Protein AF-A0A660E682-F1 (afdb_monomer)

pLDDT: mean 89.95, std 12.8, range [29.02, 98.06]

Solvent-accessible surface area (backbone atoms only — not comparable to full-atom values): 11195 Å² total; per-residue (Å²): 139,84,77,80,72,58,64,36,77,54,48,76,67,51,49,52,56,49,59,77,35,43,65,39,50,49,53,31,47,50,43,39,61,74,75,36,37,88,37,46,37,34,44,28,26,60,55,96,93,38,83,46,72,48,47,37,39,34,51,72,56,38,53,39,46,37,47,31,44,46,36,56,91,61,32,42,66,41,49,49,51,25,52,75,68,75,54,66,65,68,89,38,35,25,33,35,70,86,51,54,20,57,48,16,54,72,42,39,62,53,55,68,54,75,65,46,62,67,30,29,38,34,58,59,51,65,56,96,91,45,74,32,51,31,30,49,24,41,68,86,44,50,36,30,39,32,19,38,76,54,98,84,32,32,28,64,62,34,48,41,44,32,76,84,45,90,81,76,68,94,49,70,24,56,42,44,34,31,36,40,49,52,101,90,49,74,46,79,67,35,54,82,58,60,73,66,64,56,61,69,58,75,79,112

Foldseek 3Di:
DDDPLPWDFQDPVSLVLVVVLLVLLLLLLVCCVPPPAPWFKWWWWDDPNDIDIFTEHEHQLVSCQLLQKFFPDPTSVVQSVCSVVVRHDSRRIIHGPVNCSSQSSVCSSVNVCVLPQQWKKFAWDDDDPDTAGIWIAGVVQQKIFGWHQDPPGTYTRYIGGRVVDPPDGPGITGTAWMWIDDPPDIDTSDGPDDPVVVVVVVVD

Sequence (204 aa):
MKYPQEYKRATSQDLKRIRLKMNDLKMAFSYVETELCDRERYYFYQKAGKVAAIQLNVKRENFMHLCGLSYKNGGAKRFWHDLKRNHLVLENLLVKADGTTFQKLQVINLLPELSKLDLKITSAGKYLKLQYDHAIRTRRELMAIAFQFDTDGYIPLSLLNLSDTKFRNNELYGVLAIVDCFESSKILVAATKTPDYWLTKVHR

Nearest PDB structures (foldseek):
  2vfy-assembly1_A  TM=1.723E-01  e=6.589E+00  Homo sapiens

Radius of gyration: 17.75 Å; Cα contacts (8 Å, |Δi|>4): 375; chains: 1; bounding box: 42×36×54 Å

Organism: NCBI:txid1296538

Structure (mmCIF, N/CA/C/O backbone):
data_AF-A0A660E682-F1
#
_entry.id   AF-A0A660E682-F1
#
loop_
_atom_site.group_PDB
_atom_site.id
_atom_site.type_symbol
_atom_site.label_atom_id
_atom_site.label_alt_id
_atom_site.label_comp_id
_atom_site.label_asym_id
_atom_site.label_entity_id
_atom_site.label_seq_id
_atom_site.pdbx_PDB_ins_code
_atom_site.Cartn_x
_atom_site.Cartn_y
_atom_site.Cartn_z
_atom_site.occupancy
_atom_site.B_iso_or_equiv
_atom_site.auth_seq_id
_atom_site.auth_comp_id
_atom_site.auth_asym_id
_atom_site.auth_atom_id
_atom_site.pdbx_PDB_model_num
ATOM 1 N N . MET A 1 1 ? -11.925 8.937 -12.415 1.00 29.02 1 MET A N 1
ATOM 2 C CA . MET A 1 1 ? -11.048 9.983 -12.999 1.00 29.02 1 MET A CA 1
ATOM 3 C C . MET A 1 1 ? -9.629 9.439 -13.140 1.00 29.02 1 MET A C 1
ATOM 5 O O . MET A 1 1 ? -8.996 9.170 -12.129 1.00 29.02 1 MET A O 1
ATOM 9 N N . LYS A 1 2 ? -9.132 9.228 -14.368 1.00 32.75 2 LYS A N 1
ATOM 10 C CA . LYS A 1 2 ? -7.733 8.845 -14.635 1.00 32.75 2 LYS A CA 1
ATOM 11 C C . LYS A 1 2 ? -6.946 10.106 -14.982 1.00 32.75 2 LYS A C 1
ATOM 13 O O . LYS A 1 2 ? -7.061 10.597 -16.096 1.00 32.75 2 LYS A O 1
ATOM 18 N N . TYR A 1 3 ? -6.138 10.613 -14.059 1.00 39.53 3 TYR A N 1
ATOM 19 C CA . TYR A 1 3 ? -5.005 11.443 -14.465 1.00 39.53 3 TYR A CA 1
ATOM 20 C C . TYR A 1 3 ? -3.995 10.491 -15.114 1.00 39.53 3 TYR A C 1
ATOM 22 O O . TYR A 1 3 ? -3.549 9.569 -14.419 1.00 39.53 3 TYR A O 1
ATOM 30 N N . PRO A 1 4 ? -3.641 10.625 -16.405 1.00 47.53 4 PRO A N 1
ATOM 31 C CA . PRO A 1 4 ? -2.543 9.851 -16.944 1.00 47.53 4 PRO A CA 1
ATOM 32 C C . PRO A 1 4 ? -1.285 10.395 -16.275 1.00 47.53 4 PRO A C 1
ATOM 34 O O . PRO A 1 4 ? -0.753 11.440 -16.631 1.00 47.53 4 PRO A O 1
ATOM 37 N N . GLN A 1 5 ? -0.841 9.715 -15.225 1.00 60.97 5 GLN A N 1
ATOM 38 C CA . GLN A 1 5 ? 0.531 9.853 -14.788 1.00 60.97 5 GLN A CA 1
ATOM 39 C C . GLN A 1 5 ? 1.377 9.425 -15.980 1.00 60.97 5 GLN A C 1
ATOM 41 O O . GLN A 1 5 ? 1.331 8.258 -16.358 1.00 60.97 5 GLN A O 1
ATOM 46 N N . GLU A 1 6 ? 2.049 10.367 -16.634 1.00 84.69 6 GLU A N 1
ATOM 47 C CA . GLU A 1 6 ? 2.804 10.047 -17.837 1.00 84.69 6 GLU A CA 1
ATOM 48 C C . GLU A 1 6 ? 3.920 9.070 -17.472 1.00 84.69 6 GLU A C 1
ATOM 50 O O . GLU A 1 6 ? 4.817 9.352 -16.673 1.00 84.69 6 GLU A O 1
ATOM 55 N N . TYR A 1 7 ? 3.806 7.866 -18.016 1.00 92.75 7 TYR A N 1
ATOM 56 C CA . TYR A 1 7 ? 4.782 6.808 -17.863 1.00 92.75 7 TYR A CA 1
ATOM 57 C C . TYR A 1 7 ? 5.743 6.872 -19.046 1.00 92.75 7 TYR A C 1
ATOM 59 O O . TYR A 1 7 ? 5.323 6.901 -20.201 1.00 92.75 7 TYR A O 1
ATOM 67 N N . LYS A 1 8 ? 7.042 6.843 -18.760 1.00 94.44 8 LYS A N 1
ATOM 68 C CA . LYS A 1 8 ? 8.108 6.770 -19.759 1.00 94.44 8 LYS A CA 1
ATOM 69 C C . LYS A 1 8 ? 8.795 5.412 -19.706 1.00 94.44 8 LYS A C 1
ATOM 71 O O . LYS A 1 8 ? 8.772 4.722 -18.684 1.00 94.44 8 LYS A O 1
ATOM 76 N N . ARG A 1 9 ? 9.436 5.024 -20.811 1.00 92.94 9 ARG A N 1
ATOM 77 C CA . ARG A 1 9 ? 10.272 3.816 -20.838 1.00 92.94 9 ARG A CA 1
ATOM 78 C C . ARG A 1 9 ? 11.390 3.949 -19.805 1.00 92.94 9 ARG A C 1
ATOM 80 O O . ARG A 1 9 ? 12.035 4.994 -19.743 1.00 92.94 9 ARG A O 1
ATOM 87 N N . ALA A 1 10 ? 11.602 2.901 -19.011 1.00 94.56 10 ALA A N 1
ATOM 88 C CA . ALA A 1 10 ? 12.722 2.860 -18.084 1.00 94.56 10 ALA A CA 1
ATOM 89 C C . ALA A 1 10 ? 14.049 2.943 -18.856 1.00 94.56 10 ALA A C 1
ATOM 91 O O . ALA A 1 10 ? 14.280 2.187 -19.802 1.00 94.56 10 ALA A O 1
ATOM 92 N N . THR A 1 11 ? 14.912 3.873 -18.458 1.00 95.94 11 THR A N 1
ATOM 93 C CA . THR A 1 11 ? 16.291 3.971 -18.954 1.00 95.94 11 THR A CA 1
ATOM 94 C C . THR A 1 11 ? 17.175 2.896 -18.316 1.00 95.94 11 THR A C 1
ATOM 96 O O . THR A 1 11 ? 16.810 2.290 -17.308 1.00 95.94 11 THR A O 1
ATOM 99 N N . SER A 1 12 ? 18.392 2.689 -18.826 1.00 96.25 12 SER A N 1
ATOM 100 C CA . SER A 1 12 ? 19.359 1.765 -18.209 1.00 96.25 12 SER A CA 1
ATOM 101 C C . SER A 1 12 ? 19.651 2.103 -16.739 1.00 96.25 12 SER A C 1
ATOM 103 O O . SER A 1 12 ? 19.811 1.203 -15.911 1.00 96.25 12 SER A O 1
ATOM 105 N N . GLN A 1 13 ? 19.668 3.395 -16.389 1.00 96.56 13 GLN A N 1
ATOM 106 C CA . GLN A 1 13 ? 19.842 3.850 -15.008 1.00 96.56 13 GLN A CA 1
ATOM 107 C C . GLN A 1 13 ? 18.617 3.524 -14.145 1.00 96.56 13 GLN A C 1
ATOM 109 O O . GLN A 1 13 ? 18.773 3.046 -13.019 1.00 96.56 13 GLN A O 1
ATOM 114 N N . ASP A 1 14 ? 17.408 3.719 -14.677 1.00 97.19 14 ASP A N 1
ATOM 115 C CA . ASP A 1 14 ? 16.164 3.348 -13.995 1.00 97.19 14 ASP A CA 1
ATOM 116 C C . ASP A 1 14 ? 16.130 1.845 -13.700 1.00 97.19 14 ASP A C 1
ATOM 118 O O . ASP A 1 14 ? 15.857 1.437 -12.571 1.00 97.19 14 ASP A O 1
ATOM 122 N N . LEU A 1 15 ? 16.493 1.017 -14.684 1.00 96.88 15 LEU A N 1
ATOM 123 C CA . LEU A 1 15 ? 16.559 -0.436 -14.527 1.00 96.88 15 LEU A CA 1
ATOM 124 C C . LEU A 1 15 ? 17.583 -0.857 -13.470 1.00 96.88 15 LEU A C 1
ATOM 126 O O . LEU A 1 15 ? 17.304 -1.752 -12.673 1.00 96.88 15 LEU A O 1
ATOM 130 N N . LYS A 1 16 ? 18.748 -0.197 -13.400 1.00 96.69 16 LYS A N 1
ATOM 131 C CA . LYS A 1 16 ? 19.730 -0.436 -12.329 1.00 96.69 16 LYS A CA 1
ATOM 132 C C . LYS A 1 16 ? 19.130 -0.142 -10.950 1.00 96.69 16 LYS A C 1
ATOM 134 O O . LYS A 1 16 ? 19.272 -0.957 -10.043 1.00 96.69 16 LYS A O 1
ATOM 139 N N . ARG A 1 17 ? 18.416 0.977 -10.797 1.00 96.81 17 ARG A N 1
ATOM 140 C CA . ARG A 1 17 ? 17.741 1.349 -9.538 1.00 96.81 17 ARG A CA 1
ATOM 141 C C . ARG A 1 17 ? 16.632 0.364 -9.161 1.00 96.81 17 ARG A C 1
ATOM 143 O O . ARG A 1 17 ? 16.521 0.007 -7.994 1.00 96.81 17 ARG A O 1
ATOM 150 N N . ILE A 1 18 ? 15.853 -0.108 -10.135 1.00 96.75 18 ILE A N 1
ATOM 151 C CA . ILE A 1 18 ? 14.814 -1.128 -9.920 1.00 96.75 18 ILE A CA 1
ATOM 152 C C . ILE A 1 18 ? 15.439 -2.451 -9.467 1.00 96.75 18 ILE A C 1
ATOM 154 O O . ILE A 1 18 ? 14.951 -3.053 -8.515 1.00 96.75 18 ILE A O 1
ATOM 158 N N . ARG A 1 19 ? 16.546 -2.887 -10.085 1.00 96.06 19 ARG A N 1
ATOM 159 C CA . ARG A 1 19 ? 17.257 -4.114 -9.679 1.00 96.06 19 ARG A CA 1
ATOM 160 C C . ARG A 1 19 ? 17.718 -4.060 -8.222 1.00 96.06 19 ARG A C 1
ATOM 162 O O . ARG A 1 19 ? 17.535 -5.036 -7.505 1.00 96.06 19 ARG A O 1
ATOM 169 N N . LEU A 1 20 ? 18.228 -2.915 -7.763 1.00 97.00 20 LEU A N 1
ATOM 170 C CA . LEU A 1 20 ? 18.605 -2.716 -6.354 1.00 97.00 20 LEU A CA 1
ATOM 171 C C . LEU A 1 20 ? 17.413 -2.829 -5.390 1.00 97.00 20 LEU A C 1
ATOM 173 O O . LEU A 1 20 ? 17.597 -3.148 -4.221 1.00 97.00 20 LEU A O 1
ATOM 177 N N . LYS A 1 21 ? 16.194 -2.586 -5.879 1.00 96.81 21 LYS A N 1
ATOM 178 C CA . LYS A 1 21 ? 14.941 -2.669 -5.120 1.00 96.81 21 LYS A CA 1
ATOM 179 C C . LYS A 1 21 ? 14.171 -3.970 -5.343 1.00 96.81 21 LYS A C 1
ATOM 181 O O . LYS A 1 21 ? 13.050 -4.098 -4.866 1.00 96.81 21 LYS A O 1
ATOM 186 N N . MET A 1 22 ? 14.754 -4.952 -6.031 1.00 95.56 22 MET A N 1
ATOM 187 C CA . MET A 1 22 ? 14.044 -6.181 -6.393 1.00 95.56 22 MET A CA 1
ATOM 188 C C . MET A 1 22 ? 13.653 -7.025 -5.174 1.00 95.56 22 MET A C 1
ATOM 190 O O . MET A 1 22 ? 12.562 -7.586 -5.148 1.00 95.56 22 MET A O 1
ATOM 194 N N . ASN A 1 23 ? 14.508 -7.097 -4.151 1.00 96.62 23 ASN A N 1
ATOM 195 C CA . ASN A 1 23 ? 14.185 -7.825 -2.920 1.00 96.62 23 ASN A CA 1
ATOM 196 C C . ASN A 1 23 ? 13.048 -7.140 -2.150 1.00 96.62 23 ASN A C 1
ATOM 198 O O . ASN A 1 23 ? 12.092 -7.807 -1.765 1.00 96.62 23 ASN A O 1
ATOM 202 N N . ASP A 1 24 ? 13.106 -5.811 -2.019 1.00 97.81 24 ASP A N 1
ATOM 203 C CA . ASP A 1 24 ? 12.036 -5.002 -1.421 1.00 97.81 24 ASP A CA 1
ATOM 204 C C . ASP A 1 24 ? 10.709 -5.201 -2.174 1.00 97.81 24 ASP A C 1
ATOM 206 O O . ASP A 1 24 ? 9.662 -5.404 -1.562 1.00 97.81 24 ASP A O 1
ATOM 210 N N . LEU A 1 25 ? 10.758 -5.204 -3.512 1.00 97.31 25 LEU A N 1
ATOM 211 C CA . LEU A 1 25 ? 9.600 -5.426 -4.377 1.00 97.31 25 LEU A CA 1
ATOM 212 C C . LEU A 1 25 ? 8.995 -6.822 -4.183 1.00 97.31 25 LEU A C 1
ATOM 214 O O . LEU A 1 25 ? 7.777 -6.946 -4.105 1.00 9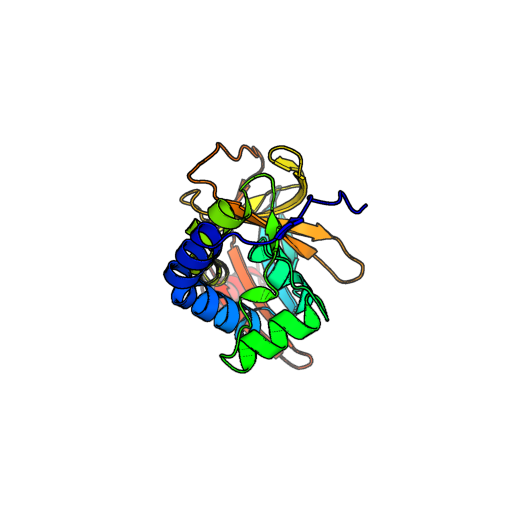7.31 25 LEU A O 1
ATOM 218 N N . LYS A 1 26 ? 9.825 -7.866 -4.088 1.00 96.75 26 LYS A N 1
ATOM 219 C CA . LYS A 1 26 ? 9.376 -9.251 -3.865 1.00 96.75 26 LYS A CA 1
ATOM 220 C C . LYS A 1 26 ? 8.780 -9.455 -2.479 1.00 96.75 26 LYS A C 1
ATOM 222 O O . LYS A 1 26 ? 7.750 -10.107 -2.363 1.00 96.75 26 LYS A O 1
ATOM 227 N N . MET A 1 27 ? 9.394 -8.881 -1.445 1.00 97.56 27 MET A N 1
ATOM 228 C CA . MET A 1 27 ? 8.857 -8.905 -0.081 1.00 97.56 27 MET A CA 1
ATOM 229 C C . MET A 1 27 ? 7.478 -8.242 -0.037 1.00 97.56 27 MET A C 1
ATOM 231 O O . MET A 1 27 ? 6.521 -8.816 0.475 1.00 97.56 27 MET A O 1
ATOM 235 N N . ALA A 1 28 ? 7.369 -7.052 -0.627 1.00 98.06 28 ALA A N 1
ATOM 236 C CA . ALA A 1 28 ? 6.118 -6.319 -0.723 1.00 98.06 28 ALA A CA 1
ATOM 237 C C . ALA A 1 28 ? 5.058 -7.073 -1.537 1.00 98.06 28 ALA A C 1
ATOM 239 O O . ALA A 1 28 ? 3.898 -7.109 -1.135 1.00 98.06 28 ALA A O 1
ATOM 240 N N . PHE A 1 29 ? 5.455 -7.692 -2.654 1.00 98.00 29 PHE A N 1
ATOM 241 C CA . PHE A 1 29 ? 4.578 -8.522 -3.479 1.00 98.00 29 PHE A CA 1
ATOM 242 C C . PHE A 1 29 ? 4.049 -9.716 -2.692 1.00 98.00 29 PHE A C 1
ATOM 244 O O . PHE A 1 29 ? 2.841 -9.908 -2.650 1.00 98.00 29 PHE A O 1
ATOM 251 N N . SER A 1 30 ? 4.933 -10.461 -2.021 1.00 97.81 30 SER A N 1
ATOM 252 C CA . SER A 1 30 ? 4.549 -11.605 -1.193 1.00 97.81 30 SER A CA 1
ATOM 253 C C . SER A 1 30 ? 3.560 -11.186 -0.112 1.00 97.81 30 SER A C 1
ATOM 255 O O . SER A 1 30 ? 2.541 -11.839 0.047 1.00 97.81 30 SER A O 1
ATOM 257 N N . TYR A 1 31 ? 3.819 -10.077 0.584 1.00 97.81 31 TYR A N 1
ATOM 258 C CA . TYR A 1 31 ? 2.904 -9.564 1.600 1.00 97.81 31 TYR A CA 1
ATOM 259 C C . TYR A 1 31 ? 1.539 -9.179 1.015 1.00 97.81 31 TYR A C 1
ATOM 261 O O . TYR A 1 31 ? 0.507 -9.534 1.573 1.00 97.81 31 TYR A O 1
ATOM 269 N N . VAL A 1 32 ? 1.505 -8.465 -0.114 1.00 97.25 32 VAL A N 1
ATOM 270 C CA . VAL A 1 32 ? 0.232 -8.087 -0.743 1.00 97.25 32 VAL A CA 1
ATOM 271 C C . VAL A 1 32 ? -0.517 -9.319 -1.239 1.00 97.25 32 VAL A C 1
ATOM 273 O O . VAL A 1 32 ? -1.718 -9.405 -1.016 1.00 97.25 32 VAL A O 1
ATOM 276 N N . GLU A 1 33 ? 0.167 -10.273 -1.869 1.00 96.88 33 GLU A N 1
ATOM 277 C CA . GLU A 1 33 ? -0.433 -11.516 -2.358 1.00 96.88 33 GLU A CA 1
ATOM 278 C C . GLU A 1 33 ? -1.006 -12.363 -1.222 1.00 96.88 33 GLU A C 1
ATOM 280 O O . GLU A 1 33 ? -2.127 -12.847 -1.356 1.00 96.88 33 GLU A O 1
ATOM 285 N N . THR A 1 34 ? -0.271 -12.547 -0.123 1.00 94.88 34 THR A N 1
ATOM 286 C CA . THR A 1 34 ? -0.707 -13.461 0.937 1.00 94.88 34 THR A CA 1
ATOM 287 C C . THR A 1 34 ? -1.610 -12.795 1.957 1.00 94.88 34 THR A C 1
ATOM 289 O O . THR A 1 34 ? -2.528 -13.459 2.417 1.00 94.88 34 THR A O 1
ATOM 292 N N . GLU A 1 35 ? -1.400 -11.519 2.296 1.00 94.25 35 GLU A N 1
ATOM 293 C CA . GLU A 1 35 ? -2.049 -10.873 3.448 1.00 94.25 35 GLU A CA 1
ATOM 294 C C . GLU A 1 35 ? -3.123 -9.847 3.096 1.00 94.25 35 GLU A C 1
ATOM 296 O O . GLU A 1 35 ? -3.895 -9.477 3.974 1.00 94.25 35 GLU A O 1
ATOM 301 N N . LEU A 1 36 ? -3.180 -9.334 1.866 1.00 93.44 36 LEU A N 1
ATOM 302 C CA . LEU A 1 36 ? -4.104 -8.240 1.528 1.00 93.44 36 LEU A CA 1
ATOM 303 C C . LEU A 1 36 ? -5.012 -8.546 0.345 1.00 93.44 36 LEU A C 1
ATOM 305 O O . LEU A 1 36 ? -6.168 -8.133 0.346 1.00 93.44 36 LEU A O 1
ATOM 309 N N . CYS A 1 37 ? -4.478 -9.196 -0.684 1.00 92.50 37 CYS A N 1
ATOM 310 C CA . CYS A 1 37 ? -5.193 -9.399 -1.928 1.00 92.50 37 CYS A CA 1
ATOM 311 C C . CYS A 1 37 ? -6.332 -10.395 -1.746 1.00 92.50 37 CYS A C 1
ATOM 313 O O . CYS A 1 37 ? -6.145 -11.433 -1.116 1.00 92.50 37 CYS A O 1
ATOM 315 N N . ASP A 1 38 ? -7.482 -10.093 -2.348 1.00 83.62 38 ASP A N 1
ATOM 316 C CA . ASP A 1 38 ? -8.663 -10.964 -2.329 1.00 83.62 38 ASP A CA 1
ATOM 317 C C . ASP A 1 38 ? -9.131 -11.297 -0.883 1.00 83.62 38 ASP A C 1
ATOM 319 O O . ASP A 1 38 ? -9.726 -12.346 -0.640 1.00 83.62 38 ASP A O 1
ATOM 323 N N . ARG A 1 39 ? -8.848 -10.404 0.085 1.00 89.44 39 ARG A N 1
ATOM 324 C CA . ARG A 1 39 ? -9.260 -10.494 1.499 1.00 89.44 39 ARG A CA 1
ATOM 325 C C . ARG A 1 39 ? -10.068 -9.272 1.927 1.00 89.44 39 ARG A C 1
ATOM 327 O O . ARG A 1 39 ? -9.743 -8.144 1.558 1.00 89.44 39 ARG A O 1
ATOM 334 N N . GLU A 1 40 ? -11.049 -9.484 2.800 1.00 92.19 40 GLU A N 1
ATOM 335 C CA . GLU A 1 40 ? -11.780 -8.406 3.466 1.00 92.19 40 GLU A CA 1
ATOM 336 C C . GLU A 1 40 ? -11.082 -8.015 4.773 1.00 92.19 40 GLU A C 1
ATOM 338 O O . GLU A 1 40 ? -11.328 -8.595 5.833 1.00 92.19 40 GLU A O 1
ATOM 343 N N . ARG A 1 41 ? -10.187 -7.023 4.707 1.00 95.38 41 ARG A N 1
ATOM 344 C CA . ARG A 1 41 ? -9.451 -6.541 5.885 1.00 95.38 41 ARG A CA 1
ATOM 345 C C . ARG A 1 41 ? -10.063 -5.269 6.451 1.00 95.38 41 ARG A C 1
ATOM 347 O O . ARG A 1 41 ? -10.125 -4.248 5.771 1.00 95.38 41 ARG A O 1
ATOM 354 N N . TYR A 1 42 ? -10.414 -5.291 7.730 1.00 96.88 42 TYR A N 1
ATOM 355 C CA . TYR A 1 42 ? -10.973 -4.153 8.453 1.00 96.88 42 TYR A CA 1
ATOM 356 C C . TYR A 1 42 ? -9.950 -3.535 9.398 1.00 96.88 42 TYR A C 1
ATOM 358 O O . TYR A 1 42 ? -9.310 -4.238 10.180 1.00 96.88 42 TYR A O 1
ATOM 366 N N . TYR A 1 43 ? -9.857 -2.207 9.385 1.00 97.50 43 TYR A N 1
ATOM 367 C CA . TYR A 1 43 ? -9.111 -1.438 10.378 1.00 97.50 43 TYR A CA 1
ATOM 368 C C . TYR A 1 43 ? -10.078 -0.624 11.224 1.00 97.50 43 TYR A C 1
ATOM 370 O O . TYR A 1 43 ? -10.724 0.300 10.725 1.00 97.50 43 TYR A O 1
ATOM 378 N N . PHE A 1 44 ? -10.146 -0.943 12.512 1.00 96.69 44 PHE A N 1
ATOM 379 C CA . PHE A 1 44 ? -10.996 -0.258 13.477 1.00 96.69 44 PHE A CA 1
ATOM 380 C C . PHE A 1 44 ? -10.251 0.905 14.124 1.00 96.69 44 PHE A C 1
ATOM 382 O O . PHE A 1 44 ? -9.077 0.782 14.474 1.00 96.69 44 PHE A O 1
ATOM 389 N N . TYR A 1 45 ? -10.933 2.027 14.326 1.00 95.19 45 TYR A N 1
ATOM 390 C CA . TYR A 1 45 ? -10.387 3.231 14.955 1.00 95.19 45 TYR A CA 1
ATOM 391 C C . TYR A 1 45 ? -11.479 4.001 15.701 1.00 95.19 45 TYR A C 1
ATOM 393 O O . TYR A 1 45 ? -12.669 3.792 15.470 1.00 95.19 45 TYR A O 1
ATOM 401 N N . GLN A 1 46 ? -11.088 4.904 16.602 1.00 92.38 46 GLN A N 1
ATOM 402 C CA . GLN A 1 46 ? -12.041 5.758 17.315 1.00 92.38 46 GLN A CA 1
ATOM 403 C C . GLN A 1 46 ? -12.145 7.134 16.653 1.00 92.38 46 GLN A C 1
ATOM 405 O O . GLN A 1 46 ? -11.136 7.820 16.489 1.00 92.38 46 GLN A O 1
ATOM 410 N N . LYS A 1 47 ? -13.367 7.565 16.328 1.00 90.94 47 LYS A N 1
ATOM 411 C CA . LYS A 1 47 ? -13.680 8.907 15.817 1.00 90.94 47 LYS A CA 1
ATOM 412 C C . LYS A 1 47 ? -14.889 9.464 16.563 1.00 90.94 47 LYS A C 1
ATOM 414 O O . LYS A 1 47 ? -15.934 8.825 16.612 1.00 90.94 47 LYS A O 1
ATOM 419 N N . ALA A 1 48 ? -14.736 10.652 17.154 1.00 89.44 48 ALA A N 1
ATOM 420 C CA . ALA A 1 48 ? -15.796 11.343 17.901 1.00 89.44 48 ALA A CA 1
ATOM 421 C C . ALA A 1 48 ? -16.507 10.442 18.940 1.00 89.44 48 ALA A C 1
ATOM 423 O O . ALA A 1 48 ? -17.731 10.374 18.999 1.00 89.44 48 ALA A O 1
ATOM 424 N N . GLY A 1 49 ? -15.726 9.687 19.721 1.00 86.50 49 GLY A N 1
ATOM 425 C CA . GLY A 1 49 ? -16.243 8.784 20.755 1.00 86.50 49 GLY A CA 1
ATOM 426 C C . GLY A 1 49 ? -16.825 7.460 20.245 1.00 86.50 49 GLY A C 1
ATOM 427 O O . GLY A 1 49 ? -17.081 6.580 21.061 1.00 86.50 49 GLY A O 1
ATOM 428 N N . LYS A 1 50 ? -16.970 7.266 18.929 1.00 89.06 50 LYS A N 1
ATOM 429 C CA . LYS A 1 50 ? -17.512 6.042 18.322 1.00 89.06 50 LYS A CA 1
ATOM 430 C C . LYS A 1 50 ? -16.416 5.206 17.668 1.00 89.06 50 LYS A C 1
ATOM 432 O O . LYS A 1 50 ? -15.426 5.747 17.173 1.00 89.06 50 LYS A O 1
ATOM 437 N N . VAL A 1 51 ? -16.606 3.889 17.655 1.00 92.00 51 VAL A N 1
ATOM 438 C CA . VAL A 1 51 ? -15.778 2.980 16.856 1.00 92.00 51 VAL A CA 1
ATOM 439 C C . VAL A 1 51 ? -16.250 3.056 15.408 1.00 92.00 51 VAL A C 1
ATOM 441 O O . VAL A 1 51 ? -17.432 2.885 15.123 1.00 92.00 51 VAL A O 1
ATOM 444 N N . ALA A 1 52 ? -15.316 3.331 14.509 1.00 93.12 52 ALA A N 1
ATOM 445 C CA . ALA A 1 52 ? -15.492 3.290 13.068 1.00 93.12 52 ALA A CA 1
ATOM 446 C C . ALA A 1 52 ? -14.536 2.249 12.473 1.00 93.12 52 ALA A C 1
ATOM 448 O O . ALA A 1 52 ? -13.582 1.823 13.130 1.00 93.12 52 ALA A O 1
ATOM 449 N N . ALA A 1 53 ? -14.786 1.851 11.229 1.00 95.19 53 ALA A N 1
ATOM 450 C CA . ALA A 1 53 ? -13.921 0.937 10.501 1.00 95.19 53 ALA A CA 1
ATOM 451 C C . ALA A 1 53 ? -13.779 1.365 9.041 1.00 95.19 53 ALA A C 1
ATOM 453 O O . ALA A 1 53 ? -14.725 1.882 8.451 1.00 95.19 53 ALA A O 1
ATOM 454 N N . ILE A 1 54 ? -12.607 1.108 8.463 1.00 96.12 54 ILE A N 1
ATOM 455 C CA . ILE A 1 54 ? -12.423 1.079 7.009 1.00 96.12 54 ILE A CA 1
ATOM 456 C C . ILE A 1 54 ? -12.211 -0.368 6.570 1.00 96.12 54 ILE A C 1
ATOM 458 O O . ILE A 1 54 ? -11.399 -1.080 7.163 1.00 96.12 54 ILE A O 1
ATOM 462 N N . GLN A 1 55 ? -12.947 -0.790 5.544 1.00 96.25 55 GLN A N 1
ATOM 463 C CA . GLN A 1 55 ? -12.763 -2.070 4.864 1.00 96.25 55 GLN A CA 1
ATOM 464 C C . GLN A 1 55 ? -11.835 -1.866 3.674 1.00 96.25 55 GLN A C 1
ATOM 466 O O . GLN A 1 55 ? -12.137 -1.060 2.795 1.00 96.25 55 GLN A O 1
ATOM 471 N N . LEU A 1 56 ? -10.721 -2.585 3.632 1.00 96.25 56 LEU A N 1
ATOM 472 C CA . LEU A 1 56 ? -9.862 -2.630 2.460 1.00 96.25 56 LEU A CA 1
ATOM 473 C C . LEU A 1 56 ? -10.353 -3.701 1.491 1.00 96.25 56 LEU A C 1
ATOM 475 O O . LEU A 1 56 ? -10.687 -4.808 1.905 1.00 96.25 56 LEU A O 1
ATOM 479 N N . ASN A 1 57 ? -10.313 -3.367 0.206 1.00 93.19 57 ASN A N 1
ATOM 480 C CA . ASN A 1 57 ? -10.545 -4.292 -0.895 1.00 93.19 57 ASN A CA 1
ATOM 481 C C . ASN A 1 57 ? -9.351 -4.206 -1.856 1.00 93.19 57 ASN A C 1
ATOM 483 O O . ASN A 1 57 ? -9.341 -3.425 -2.806 1.00 93.19 57 ASN A O 1
ATOM 487 N N . VAL A 1 58 ? -8.267 -4.921 -1.551 1.00 94.56 58 VAL A N 1
ATOM 488 C CA . VAL A 1 58 ? -7.044 -4.857 -2.362 1.00 94.56 58 VAL A CA 1
ATOM 489 C C . VAL A 1 58 ? -7.143 -5.857 -3.510 1.00 94.56 58 VAL A C 1
ATOM 491 O O . VAL A 1 58 ? -7.187 -7.063 -3.284 1.00 94.56 58 VAL A O 1
ATOM 494 N N . LYS A 1 59 ? -7.120 -5.357 -4.749 1.00 93.00 59 LYS A N 1
ATOM 495 C CA . LYS A 1 59 ? -7.116 -6.170 -5.972 1.00 93.00 59 LYS A CA 1
ATOM 496 C C . LYS A 1 59 ? -5.689 -6.318 -6.501 1.00 93.00 59 LYS A C 1
ATOM 498 O O . LYS A 1 59 ? -4.823 -5.461 -6.284 1.00 93.00 59 LYS A O 1
ATOM 503 N N . ARG A 1 60 ? -5.440 -7.384 -7.265 1.00 94.81 60 ARG A N 1
ATOM 504 C CA . ARG A 1 60 ? -4.115 -7.692 -7.844 1.00 94.81 60 ARG A CA 1
ATOM 505 C C . ARG A 1 60 ? -3.567 -6.530 -8.669 1.00 94.81 60 ARG A C 1
ATOM 507 O O . ARG A 1 60 ? -2.384 -6.193 -8.588 1.00 94.81 60 ARG A O 1
ATOM 514 N N . GLU A 1 61 ? -4.429 -5.862 -9.429 1.00 91.81 61 GLU A N 1
ATOM 515 C CA . GLU A 1 61 ? -4.051 -4.710 -10.243 1.00 91.81 61 GLU A CA 1
ATOM 516 C C . GLU A 1 61 ? -3.558 -3.500 -9.436 1.00 91.81 61 GLU A C 1
ATOM 518 O O . GLU A 1 61 ? -2.746 -2.722 -9.948 1.00 91.81 61 GLU A O 1
ATOM 523 N N . ASN A 1 62 ? -3.965 -3.350 -8.168 1.00 93.62 62 ASN A N 1
ATOM 524 C CA . ASN A 1 62 ? -3.528 -2.231 -7.333 1.00 93.62 62 ASN A CA 1
ATOM 525 C C . ASN A 1 62 ? -2.028 -2.304 -7.019 1.00 93.62 62 ASN A C 1
ATOM 527 O O . ASN A 1 62 ? -1.390 -1.262 -6.840 1.00 93.62 62 ASN A O 1
ATOM 531 N N . PHE A 1 63 ? -1.429 -3.500 -6.990 1.00 96.75 63 PHE A N 1
ATOM 532 C CA . PHE A 1 63 ? -0.023 -3.651 -6.608 1.00 96.75 63 PHE A CA 1
ATOM 533 C C . PHE A 1 63 ? 0.931 -2.912 -7.555 1.00 96.75 63 PHE A C 1
ATOM 535 O O . PHE A 1 63 ? 1.865 -2.243 -7.107 1.00 96.75 63 PHE A O 1
ATOM 542 N N . MET A 1 64 ? 0.659 -2.935 -8.864 1.00 96.19 64 MET A N 1
ATOM 543 C CA . MET A 1 64 ? 1.467 -2.205 -9.849 1.00 96.19 64 MET A CA 1
ATOM 544 C C . MET A 1 64 ? 1.461 -0.686 -9.575 1.00 96.19 64 MET A C 1
ATOM 546 O O . MET A 1 64 ? 2.500 -0.024 -9.671 1.00 96.19 64 MET A O 1
ATOM 550 N N . HIS A 1 65 ? 0.318 -0.143 -9.142 1.00 93.25 65 HIS A N 1
ATOM 551 C CA . HIS A 1 65 ? 0.169 1.266 -8.761 1.00 93.25 65 HIS A CA 1
ATOM 552 C C . HIS A 1 65 ? 0.876 1.615 -7.441 1.00 93.25 65 HIS A C 1
ATOM 554 O O . HIS A 1 65 ? 1.471 2.698 -7.322 1.00 93.25 65 HIS A O 1
ATOM 560 N N . LEU A 1 66 ? 0.880 0.704 -6.462 1.00 96.44 66 LEU A N 1
ATOM 561 C CA . LEU A 1 66 ? 1.666 0.860 -5.230 1.00 96.44 66 LEU A CA 1
ATOM 562 C C . LEU A 1 66 ? 3.164 0.948 -5.533 1.00 96.44 66 LEU A C 1
ATOM 564 O O . LEU A 1 66 ? 3.844 1.810 -4.980 1.00 96.44 66 LEU A O 1
ATOM 568 N N . CYS A 1 67 ? 3.647 0.158 -6.493 1.00 96.69 67 CYS A N 1
ATOM 569 C CA . CYS A 1 67 ? 5.037 0.200 -6.950 1.00 96.69 67 CYS A CA 1
ATOM 570 C C . CYS A 1 67 ? 5.376 1.456 -7.771 1.00 96.69 67 CYS A C 1
ATOM 572 O O . CYS A 1 67 ? 6.548 1.757 -7.989 1.00 96.69 67 CYS A O 1
ATOM 574 N N . GLY A 1 68 ? 4.369 2.189 -8.260 1.00 95.12 68 GLY A N 1
ATOM 575 C CA . GLY A 1 68 ? 4.572 3.323 -9.164 1.00 95.12 68 GLY A CA 1
ATOM 576 C C . GLY A 1 68 ? 5.151 2.908 -10.509 1.00 95.12 68 GLY A C 1
ATOM 577 O O . GLY A 1 68 ? 5.841 3.699 -11.143 1.00 95.12 68 GLY A O 1
ATOM 578 N N . LEU A 1 69 ? 4.909 1.670 -10.926 1.00 96.00 69 LEU A N 1
ATOM 579 C CA . LEU A 1 69 ? 5.372 1.121 -12.191 1.00 96.00 69 LEU A CA 1
ATOM 580 C C . LEU A 1 69 ? 4.187 1.004 -13.148 1.00 96.00 69 LEU A C 1
ATOM 582 O O . LEU A 1 69 ? 3.027 1.107 -12.750 1.00 96.00 69 LEU A O 1
ATOM 586 N N . SER A 1 70 ? 4.487 0.834 -14.424 1.00 95.94 70 SER A N 1
ATOM 587 C CA . SER A 1 70 ? 3.543 0.318 -15.406 1.00 95.94 70 SER A CA 1
ATOM 588 C C . SER A 1 70 ? 4.253 -0.741 -16.242 1.00 95.94 70 SER A C 1
ATOM 590 O O . SER A 1 70 ? 5.485 -0.816 -16.249 1.00 95.94 70 SER A O 1
ATOM 592 N N . TYR A 1 71 ? 3.480 -1.598 -16.896 1.00 95.25 71 TYR A N 1
ATOM 593 C CA . TYR A 1 71 ? 3.992 -2.766 -17.594 1.00 95.25 71 TYR A CA 1
ATOM 594 C C . TYR A 1 71 ? 3.432 -2.823 -19.007 1.00 95.25 71 TYR A C 1
ATOM 596 O O . TYR A 1 71 ? 2.219 -2.923 -19.210 1.00 95.25 71 TYR A O 1
ATOM 604 N N . LYS A 1 72 ? 4.317 -2.730 -19.999 1.00 92.25 72 LYS A N 1
ATOM 605 C CA . LYS A 1 72 ? 3.945 -2.908 -21.404 1.00 92.25 72 LYS A CA 1
ATOM 606 C C . LYS A 1 72 ? 3.430 -4.328 -21.633 1.00 92.25 72 LYS A C 1
ATOM 608 O O . LYS A 1 72 ? 3.815 -5.250 -20.923 1.00 92.25 72 LYS A O 1
ATOM 613 N N . ASN A 1 73 ? 2.597 -4.492 -22.661 1.00 83.00 73 ASN A N 1
ATOM 614 C CA . ASN A 1 73 ? 2.158 -5.797 -23.166 1.00 83.00 73 ASN A CA 1
ATOM 615 C C . ASN A 1 73 ? 1.503 -6.681 -22.084 1.00 83.00 73 ASN A C 1
ATOM 617 O O . ASN A 1 73 ? 2.040 -7.708 -21.678 1.00 83.00 73 ASN A O 1
ATOM 621 N N . GLY A 1 74 ? 0.317 -6.269 -21.618 1.00 87.62 74 GLY A N 1
ATOM 622 C CA . GLY A 1 74 ? -0.504 -7.037 -20.668 1.00 87.62 74 GLY A CA 1
ATOM 623 C C . GLY A 1 74 ? -0.739 -6.365 -19.311 1.00 87.62 74 GLY A C 1
ATOM 624 O O . GLY A 1 74 ? -1.499 -6.895 -18.497 1.00 87.62 74 GLY A O 1
ATOM 625 N N . GLY A 1 75 ? -0.139 -5.193 -19.072 1.00 94.06 75 GLY A N 1
ATOM 626 C CA . GLY A 1 75 ? -0.474 -4.324 -17.943 1.00 94.06 75 GLY A CA 1
ATOM 627 C C . GLY A 1 75 ? -0.298 -4.989 -16.577 1.00 94.06 75 GLY A C 1
ATOM 628 O O . GLY A 1 75 ? 0.564 -5.847 -16.384 1.00 94.06 75 GLY A O 1
ATOM 629 N N . ALA A 1 76 ? -1.151 -4.606 -15.625 1.00 95.00 76 ALA A N 1
ATOM 630 C CA . ALA A 1 76 ? -1.062 -5.063 -14.240 1.00 95.00 76 ALA A CA 1
ATOM 631 C C . ALA A 1 76 ? -1.205 -6.587 -14.091 1.00 95.00 76 ALA A C 1
ATOM 633 O O . ALA A 1 76 ? -0.503 -7.194 -13.286 1.00 95.00 76 ALA A O 1
ATOM 634 N N . LYS A 1 77 ? -2.057 -7.221 -14.910 1.00 95.56 77 LYS A N 1
ATOM 635 C CA . LYS A 1 77 ? -2.251 -8.679 -14.897 1.00 95.56 77 LYS A CA 1
ATOM 636 C C . LYS A 1 77 ? -0.963 -9.415 -15.256 1.00 95.56 77 LYS A C 1
ATOM 638 O O . LYS A 1 77 ? -0.596 -10.376 -14.583 1.00 95.56 77 LYS A O 1
ATOM 643 N N . ARG A 1 78 ? -0.267 -8.960 -16.305 1.00 96.62 78 ARG A N 1
ATOM 644 C CA . ARG A 1 78 ? 1.007 -9.559 -16.714 1.00 96.62 78 ARG A CA 1
ATOM 645 C C . ARG A 1 78 ? 2.116 -9.266 -15.706 1.00 96.62 78 ARG A C 1
ATOM 647 O O . ARG A 1 78 ? 2.837 -10.183 -15.342 1.00 96.62 78 ARG A O 1
ATOM 654 N N . PHE A 1 79 ? 2.185 -8.036 -15.197 1.00 96.88 79 PHE A N 1
ATOM 655 C CA . PHE A 1 79 ? 3.123 -7.651 -14.140 1.00 96.88 79 PHE A CA 1
ATOM 656 C C . PHE A 1 79 ? 3.016 -8.557 -12.905 1.00 96.88 79 PHE A C 1
ATOM 658 O O . PHE A 1 79 ? 4.021 -9.082 -12.435 1.00 96.88 79 PHE A O 1
ATOM 665 N N . TRP A 1 80 ? 1.792 -8.783 -12.416 1.00 97.00 80 TRP A N 1
ATOM 666 C CA . TRP A 1 80 ? 1.523 -9.681 -11.291 1.00 97.00 80 TRP A CA 1
ATOM 667 C C . TRP A 1 80 ? 2.007 -11.107 -11.570 1.00 97.00 80 TRP A C 1
ATOM 669 O O . TRP A 1 80 ? 2.676 -11.728 -10.748 1.00 97.00 80 TRP A O 1
ATOM 679 N N . HIS A 1 81 ? 1.671 -11.632 -12.747 1.00 96.81 81 HIS A N 1
ATOM 680 C CA . HIS A 1 81 ? 2.021 -12.991 -13.151 1.00 96.81 81 HIS A CA 1
ATOM 681 C C . HIS A 1 81 ? 3.534 -13.202 -13.277 1.00 96.81 81 HIS A C 1
ATOM 683 O O . HIS A 1 81 ? 4.055 -14.194 -12.763 1.00 96.81 81 HIS A O 1
ATOM 689 N N . ASP A 1 82 ? 4.239 -12.254 -13.890 1.00 96.44 82 ASP A N 1
ATOM 690 C CA . ASP A 1 82 ? 5.691 -12.313 -14.047 1.00 96.44 82 ASP A CA 1
ATOM 691 C C . ASP A 1 82 ? 6.411 -12.157 -12.691 1.00 96.44 82 ASP A C 1
ATOM 693 O O . ASP A 1 82 ? 7.404 -12.845 -12.447 1.00 96.44 82 ASP A O 1
ATOM 697 N N . LEU A 1 83 ? 5.888 -11.341 -11.762 1.00 95.94 83 LEU A N 1
ATOM 698 C CA . LEU A 1 83 ? 6.386 -11.283 -10.378 1.00 95.94 83 LEU A CA 1
ATOM 699 C C . LEU A 1 83 ? 6.213 -12.613 -9.645 1.00 95.94 83 LEU A C 1
ATOM 701 O O . LEU A 1 83 ? 7.177 -13.116 -9.067 1.00 95.94 83 LEU A O 1
ATOM 705 N N . LYS A 1 84 ? 5.019 -13.212 -9.723 1.00 96.19 84 LYS A N 1
ATOM 706 C CA . LYS A 1 84 ? 4.709 -14.505 -9.095 1.00 96.19 84 LYS A CA 1
ATOM 707 C C . LYS A 1 84 ? 5.633 -15.624 -9.575 1.00 96.19 84 LYS A C 1
ATOM 709 O O . LYS A 1 84 ? 5.997 -16.507 -8.808 1.00 96.19 84 LYS A O 1
ATOM 714 N N . ARG A 1 85 ? 6.036 -15.583 -10.847 1.00 96.19 85 ARG A N 1
ATOM 715 C CA . ARG A 1 85 ? 6.973 -16.543 -11.455 1.00 96.19 85 ARG A CA 1
ATOM 716 C C . ARG A 1 85 ? 8.443 -16.197 -11.239 1.00 96.19 85 ARG A C 1
ATOM 718 O O . ARG A 1 85 ? 9.300 -16.891 -11.777 1.00 96.19 85 ARG A O 1
ATOM 725 N N . ASN A 1 86 ? 8.742 -15.133 -10.493 1.00 92.44 86 ASN A N 1
ATOM 726 C CA . ASN A 1 86 ? 10.097 -14.618 -10.318 1.00 92.44 86 ASN A CA 1
ATOM 727 C C . ASN A 1 86 ? 10.800 -14.322 -11.665 1.00 92.44 86 ASN A C 1
ATOM 729 O O . ASN A 1 86 ? 12.006 -14.508 -11.810 1.00 92.44 86 ASN A O 1
ATOM 733 N N . HIS A 1 87 ? 10.038 -13.864 -12.661 1.00 93.38 87 HIS A N 1
ATOM 734 C CA . HIS A 1 87 ? 10.494 -13.659 -14.036 1.00 93.38 87 HIS A CA 1
ATOM 735 C C . HIS A 1 87 ? 10.012 -12.314 -14.597 1.00 93.38 87 HIS A C 1
ATOM 737 O O . HIS A 1 87 ? 9.452 -12.224 -15.687 1.00 93.38 87 HIS A O 1
ATOM 743 N N . LEU A 1 88 ? 10.220 -11.239 -13.834 1.00 93.25 88 LEU A N 1
ATOM 744 C CA . LEU A 1 88 ? 9.868 -9.893 -14.273 1.00 93.25 88 LEU A CA 1
ATOM 745 C C . LEU A 1 88 ? 10.725 -9.466 -15.478 1.00 93.25 88 LEU A C 1
ATOM 747 O O . LEU A 1 88 ? 11.924 -9.228 -15.335 1.00 93.25 88 LEU A O 1
ATOM 751 N N . VAL A 1 89 ? 10.100 -9.306 -16.647 1.00 94.00 89 VAL A N 1
ATOM 752 C CA . VAL A 1 89 ? 10.750 -8.780 -17.863 1.00 94.00 89 VAL A CA 1
ATOM 753 C C . VAL A 1 89 ? 10.959 -7.274 -17.703 1.00 94.00 89 VAL A C 1
ATOM 755 O O . VAL A 1 89 ? 9.999 -6.499 -17.694 1.00 94.00 89 VAL A O 1
ATOM 758 N N . LEU A 1 90 ? 12.207 -6.850 -17.518 1.00 92.38 90 LEU A N 1
ATOM 759 C CA . LEU A 1 90 ? 12.550 -5.473 -17.152 1.00 92.38 90 LEU A CA 1
ATOM 760 C C . LEU A 1 90 ? 12.312 -4.483 -18.298 1.00 92.38 90 LEU A C 1
ATOM 762 O O . LEU A 1 90 ? 11.977 -3.325 -18.068 1.00 92.38 90 LEU A O 1
ATOM 766 N N . GLU A 1 91 ? 12.425 -4.942 -19.537 1.00 90.50 91 GLU A N 1
ATOM 767 C CA . GLU A 1 91 ? 12.253 -4.160 -20.763 1.00 90.50 91 GLU A CA 1
ATOM 768 C C . GLU A 1 91 ? 10.809 -3.670 -20.940 1.00 90.50 91 GLU A C 1
ATOM 770 O O . GLU A 1 91 ? 10.567 -2.663 -21.615 1.00 90.50 91 GLU A O 1
ATOM 775 N N . ASN A 1 92 ? 9.859 -4.363 -20.303 1.00 94.31 92 ASN A N 1
ATOM 776 C CA . ASN A 1 92 ? 8.448 -3.998 -20.277 1.00 94.31 92 ASN A CA 1
ATOM 777 C C . ASN A 1 92 ? 8.132 -2.942 -19.213 1.00 94.31 92 ASN A C 1
ATOM 779 O O . ASN A 1 92 ? 7.033 -2.385 -19.231 1.00 94.31 92 ASN A O 1
ATOM 783 N N . LEU A 1 93 ? 9.063 -2.638 -18.303 1.00 95.50 93 LEU A N 1
ATOM 784 C CA . LEU A 1 93 ? 8.819 -1.672 -17.241 1.00 95.50 93 LEU A CA 1
ATOM 785 C C . LEU A 1 93 ? 8.801 -0.242 -17.770 1.00 95.50 93 LEU A C 1
ATOM 787 O O . LEU A 1 93 ? 9.677 0.232 -18.501 1.00 95.50 93 LEU A O 1
ATOM 791 N N . LEU A 1 94 ? 7.784 0.470 -17.316 1.00 97.19 94 LEU A N 1
ATOM 792 C CA . LEU A 1 94 ? 7.652 1.901 -17.441 1.00 97.19 94 LEU A CA 1
ATOM 793 C C . LEU A 1 94 ? 7.740 2.524 -16.051 1.00 97.19 94 LEU A C 1
ATOM 795 O O . LEU A 1 94 ? 7.154 2.021 -15.088 1.00 97.19 94 LEU A O 1
ATOM 799 N N . VAL A 1 95 ? 8.438 3.649 -15.967 1.00 97.25 95 VAL A N 1
ATOM 800 C CA . VAL A 1 95 ? 8.540 4.461 -14.753 1.00 97.25 95 VAL A CA 1
ATOM 801 C C . VAL A 1 95 ? 7.788 5.762 -14.958 1.00 97.25 95 VAL A C 1
ATOM 803 O O . VAL A 1 95 ? 7.614 6.229 -16.083 1.00 97.25 95 VAL A O 1
ATOM 806 N N . LYS A 1 96 ? 7.340 6.369 -13.873 1.00 94.25 96 LYS A N 1
ATOM 807 C CA . LYS A 1 96 ? 6.683 7.663 -13.924 1.00 94.25 96 LYS A CA 1
ATOM 808 C C . LYS A 1 96 ? 7.669 8.753 -14.325 1.00 94.25 96 LYS A C 1
ATOM 810 O O . LYS A 1 96 ? 8.775 8.825 -13.784 1.00 94.25 96 LYS A O 1
ATOM 815 N N . ALA A 1 97 ? 7.253 9.619 -15.244 1.00 93.25 97 ALA A N 1
ATOM 816 C CA . ALA A 1 97 ? 8.063 10.732 -15.727 1.00 93.25 97 ALA A CA 1
ATOM 817 C C . ALA A 1 97 ? 8.404 11.736 -14.612 1.00 93.25 97 ALA A C 1
ATOM 819 O O . ALA A 1 97 ? 9.491 12.303 -14.621 1.00 93.25 97 ALA A O 1
ATOM 820 N N . ASP A 1 98 ? 7.523 11.876 -13.616 1.00 90.50 98 ASP A N 1
ATOM 821 C CA . ASP A 1 98 ? 7.692 12.748 -12.443 1.00 90.50 98 ASP A CA 1
ATOM 822 C C . ASP A 1 98 ? 8.680 12.210 -11.382 1.00 90.50 98 ASP A C 1
ATOM 824 O O . ASP A 1 98 ? 8.874 12.838 -10.344 1.00 90.50 98 ASP A O 1
ATOM 828 N N . GLY A 1 99 ? 9.281 11.033 -11.599 1.00 91.19 99 GLY A N 1
ATOM 829 C CA . GLY A 1 99 ? 10.250 10.419 -10.684 1.00 91.19 99 GLY A CA 1
ATOM 830 C C . GLY A 1 99 ? 9.648 9.728 -9.453 1.00 91.19 99 GLY A C 1
ATOM 831 O O . GLY A 1 99 ? 10.362 9.007 -8.747 1.00 91.19 99 GLY A O 1
ATOM 832 N N . THR A 1 100 ? 8.339 9.847 -9.216 1.00 92.06 100 THR A N 1
ATOM 833 C CA . THR A 1 100 ? 7.686 9.323 -8.000 1.00 92.06 100 THR A CA 1
ATOM 834 C C . THR A 1 100 ? 7.675 7.788 -7.923 1.00 92.06 100 THR A C 1
ATOM 836 O O . THR A 1 100 ? 7.464 7.238 -6.842 1.00 92.06 100 THR A O 1
ATOM 839 N N . THR A 1 101 ? 7.973 7.067 -9.016 1.00 96.38 101 THR A N 1
ATOM 840 C CA . THR A 1 101 ? 8.280 5.622 -8.973 1.00 96.38 101 THR A CA 1
ATOM 841 C C . THR A 1 101 ? 9.333 5.321 -7.916 1.00 96.38 101 THR A C 1
ATOM 843 O O . THR A 1 101 ? 9.157 4.434 -7.089 1.00 96.38 101 THR A O 1
ATOM 846 N N . PHE A 1 102 ? 10.430 6.076 -7.900 1.00 96.50 102 PHE A N 1
ATOM 847 C CA . PHE A 1 102 ? 11.537 5.767 -7.003 1.00 96.50 102 PHE A CA 1
ATOM 848 C C . PHE A 1 102 ? 11.287 6.226 -5.573 1.00 96.50 102 PHE A C 1
ATOM 850 O O . PHE A 1 102 ? 11.786 5.582 -4.658 1.00 96.50 102 PHE A O 1
ATOM 857 N N . GLN A 1 103 ? 10.462 7.255 -5.373 1.00 94.56 103 GLN A N 1
ATOM 858 C CA . GLN A 1 103 ? 9.957 7.598 -4.042 1.00 94.56 103 GLN A CA 1
ATOM 859 C C . GLN A 1 103 ? 9.113 6.455 -3.469 1.00 94.56 103 GLN A C 1
ATOM 861 O O . GLN A 1 103 ? 9.290 6.075 -2.317 1.00 94.56 103 GLN A O 1
ATOM 866 N N . LYS A 1 104 ? 8.246 5.836 -4.280 1.00 95.94 104 LYS A N 1
ATOM 867 C CA . LYS A 1 104 ? 7.462 4.662 -3.864 1.00 95.94 104 LYS A CA 1
ATOM 868 C C . LYS A 1 104 ? 8.353 3.465 -3.540 1.00 95.94 104 LYS A C 1
ATOM 870 O O . LYS A 1 104 ? 8.215 2.871 -2.476 1.00 95.94 104 LYS A O 1
ATOM 875 N N . LEU A 1 105 ? 9.310 3.146 -4.413 1.00 97.44 105 LEU A N 1
ATOM 876 C CA . LEU A 1 105 ? 10.236 2.024 -4.208 1.00 97.44 105 LEU A CA 1
ATOM 877 C C . LEU A 1 105 ? 11.190 2.214 -3.014 1.00 97.44 105 LEU A C 1
ATOM 879 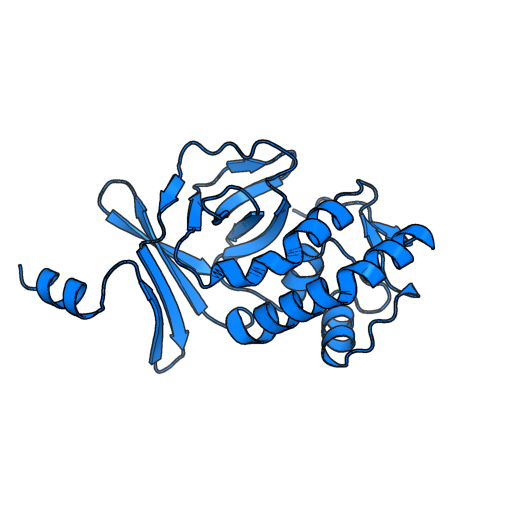O O . LEU A 1 105 ? 11.758 1.235 -2.538 1.00 97.44 105 LEU A O 1
ATOM 883 N N . GLN A 1 106 ? 11.385 3.437 -2.509 1.00 96.75 106 GLN A N 1
ATOM 884 C CA . GLN A 1 106 ? 12.152 3.666 -1.277 1.00 96.75 106 GLN A CA 1
ATOM 885 C C . GLN A 1 106 ? 11.459 3.112 -0.030 1.00 96.75 106 GLN A C 1
ATOM 887 O O . GLN A 1 106 ? 12.159 2.746 0.908 1.00 96.75 106 GLN A O 1
ATOM 892 N N . VAL A 1 107 ? 10.124 3.043 -0.031 1.00 97.06 107 VAL A N 1
ATOM 893 C CA . VAL A 1 107 ? 9.312 2.656 1.136 1.00 97.06 107 VAL A CA 1
ATOM 894 C C . VAL A 1 107 ? 8.429 1.430 0.887 1.00 97.06 107 VAL A C 1
ATOM 896 O O . VAL A 1 107 ? 7.641 1.053 1.748 1.00 97.06 107 VAL A O 1
ATOM 899 N N . ILE A 1 108 ? 8.535 0.790 -0.282 1.00 98.00 108 ILE A N 1
ATOM 900 C CA . ILE A 1 108 ? 7.706 -0.369 -0.661 1.00 98.00 108 ILE A CA 1
ATOM 901 C C . ILE A 1 108 ? 7.896 -1.563 0.288 1.00 98.00 108 ILE A C 1
ATOM 903 O O . ILE A 1 108 ? 6.948 -2.288 0.570 1.00 98.00 108 ILE A O 1
ATOM 907 N N . ASN A 1 109 ? 9.091 -1.714 0.861 1.00 97.19 109 ASN A N 1
ATOM 908 C CA . ASN A 1 109 ? 9.402 -2.723 1.873 1.00 97.19 109 ASN A CA 1
ATOM 909 C C . ASN A 1 109 ? 8.669 -2.509 3.209 1.00 97.19 109 ASN A C 1
ATOM 911 O O . ASN A 1 109 ? 8.694 -3.398 4.051 1.00 97.19 109 ASN A O 1
ATOM 915 N N . LEU A 1 110 ? 8.030 -1.353 3.421 1.00 97.38 110 LEU A N 1
ATOM 916 C CA . LEU A 1 110 ? 7.257 -1.060 4.629 1.00 97.38 110 LEU A CA 1
ATOM 917 C C . LEU A 1 110 ? 5.789 -1.489 4.524 1.00 97.38 110 LEU A C 1
ATOM 919 O O . LEU A 1 110 ? 5.067 -1.359 5.507 1.00 97.38 110 LEU A O 1
ATOM 923 N N . LEU A 1 111 ? 5.325 -2.028 3.386 1.00 97.75 111 LEU A N 1
ATOM 924 C CA . LEU A 1 111 ? 3.952 -2.542 3.277 1.00 97.75 111 LEU A CA 1
ATOM 925 C C . LEU A 1 111 ? 3.563 -3.532 4.397 1.00 97.75 111 LEU A C 1
ATOM 927 O O . LEU A 1 111 ? 2.440 -3.404 4.888 1.00 97.75 111 LEU A O 1
ATOM 931 N N . PRO A 1 112 ? 4.441 -4.442 4.876 1.00 97.19 112 PRO A N 1
ATOM 932 C CA . PRO A 1 112 ? 4.125 -5.328 6.000 1.00 97.19 112 PRO A CA 1
ATOM 933 C C . PRO A 1 112 ? 3.765 -4.617 7.314 1.00 97.19 112 PRO A C 1
ATOM 935 O O . PRO A 1 112 ? 3.108 -5.208 8.171 1.00 97.19 112 PRO A O 1
ATOM 938 N N . GLU A 1 113 ? 4.126 -3.339 7.487 1.00 96.69 113 GLU A N 1
ATOM 939 C CA . GLU A 1 113 ? 3.699 -2.539 8.645 1.00 96.69 113 GLU A CA 1
ATOM 940 C C . GLU A 1 113 ? 2.173 -2.404 8.728 1.00 96.69 113 GLU A C 1
ATOM 942 O O . GLU A 1 113 ? 1.638 -2.182 9.810 1.00 96.69 113 GLU A O 1
ATOM 947 N N . LEU A 1 114 ? 1.453 -2.595 7.618 1.00 96.31 114 LEU A N 1
ATOM 948 C CA . LEU A 1 114 ? -0.007 -2.584 7.597 1.00 96.31 114 LEU A CA 1
ATOM 949 C C . LEU A 1 114 ? -0.653 -3.678 8.456 1.00 96.31 114 LEU A C 1
ATOM 951 O O . LEU A 1 114 ? -1.832 -3.553 8.765 1.00 96.31 114 LEU A O 1
ATOM 955 N N . SER A 1 115 ? 0.067 -4.730 8.844 1.00 95.50 115 SER A N 1
ATOM 956 C CA . SER A 1 115 ? -0.450 -5.748 9.775 1.00 95.50 115 SER A CA 1
ATOM 957 C C . SER A 1 115 ? -0.145 -5.428 11.243 1.00 95.50 115 SER A C 1
ATOM 959 O O . SER A 1 115 ? -0.485 -6.203 12.132 1.00 95.50 115 SER A O 1
ATOM 961 N N . LYS A 1 116 ? 0.498 -4.289 11.523 1.00 94.81 116 LYS A N 1
ATOM 962 C CA . LYS A 1 116 ? 0.866 -3.852 12.874 1.00 94.81 116 LYS A CA 1
ATOM 963 C C . LYS A 1 116 ? -0.057 -2.731 13.343 1.00 94.81 116 LYS A C 1
ATOM 965 O O . LYS A 1 116 ? -0.630 -2.003 12.547 1.00 94.81 116 LYS A O 1
ATOM 970 N N . LEU A 1 117 ? -0.177 -2.552 14.657 1.00 92.38 117 LEU A N 1
ATOM 971 C CA . LEU A 1 117 ? -1.061 -1.531 15.243 1.00 92.38 117 LEU A CA 1
ATOM 972 C C . LEU A 1 117 ? -0.475 -0.125 15.262 1.00 92.38 117 LEU A C 1
ATOM 974 O O . LEU A 1 117 ? -1.197 0.818 15.581 1.00 92.38 117 LEU A O 1
ATOM 978 N N . ASP A 1 118 ? 0.815 0.036 14.955 1.00 94.50 118 ASP A N 1
ATOM 979 C CA . ASP A 1 118 ? 1.487 1.338 15.000 1.00 94.50 118 ASP A CA 1
ATOM 980 C C . ASP A 1 118 ? 1.156 2.201 13.768 1.00 94.50 118 ASP A C 1
ATOM 982 O O . ASP A 1 118 ? 2.018 2.682 13.024 1.00 94.50 118 ASP A O 1
ATOM 986 N N . LEU A 1 119 ? -0.145 2.369 13.545 1.00 96.81 119 LEU A N 1
ATOM 987 C CA . LEU A 1 119 ? -0.763 2.982 12.386 1.00 96.81 119 LEU A CA 1
ATOM 988 C C . LEU A 1 119 ? -1.748 4.065 12.821 1.00 96.81 119 LEU A C 1
ATOM 990 O O . LEU A 1 119 ? -2.354 4.024 13.897 1.00 96.81 119 LEU A O 1
ATOM 994 N N . LYS A 1 120 ? -1.934 5.037 11.934 1.00 95.88 120 LYS A N 1
ATOM 995 C CA . LYS A 1 120 ? -2.979 6.049 12.034 1.00 95.88 120 LYS A CA 1
ATOM 996 C C . LYS A 1 120 ? -3.797 6.066 10.751 1.00 95.88 120 LYS A C 1
ATOM 998 O O . LYS A 1 120 ? -3.230 5.993 9.660 1.00 95.88 120 LYS A O 1
ATOM 1003 N N . ILE A 1 121 ? -5.106 6.200 10.903 1.00 96.75 121 ILE A N 1
ATOM 1004 C CA . ILE A 1 121 ? -6.059 6.425 9.820 1.00 96.75 121 ILE A CA 1
ATOM 1005 C C . ILE A 1 121 ? -6.344 7.911 9.738 1.00 96.75 121 ILE A C 1
ATOM 1007 O O . ILE A 1 121 ? -6.537 8.569 10.761 1.00 96.75 121 ILE A O 1
ATOM 1011 N N . THR A 1 122 ? -6.382 8.435 8.522 1.00 95.38 122 THR A N 1
ATOM 1012 C CA . THR A 1 122 ? -6.788 9.814 8.271 1.00 95.38 122 THR A CA 1
ATOM 1013 C C . THR A 1 122 ? -8.209 9.870 7.739 1.00 95.38 122 THR A C 1
ATOM 1015 O O . THR A 1 122 ? -8.654 8.913 7.109 1.00 95.38 122 THR A O 1
ATOM 1018 N N . SER A 1 123 ? -8.901 10.994 7.914 1.00 93.25 123 SER A N 1
ATOM 1019 C CA . SER A 1 123 ? -10.056 11.323 7.062 1.00 93.25 123 SER A CA 1
ATOM 1020 C C . SER A 1 123 ? -9.610 11.647 5.627 1.00 93.25 123 SER A C 1
ATOM 1022 O O . SER A 1 123 ? -8.408 11.647 5.325 1.00 93.25 123 SER A O 1
ATOM 1024 N N . ALA A 1 124 ? -10.578 11.970 4.767 1.00 93.88 124 ALA A N 1
ATOM 1025 C CA . ALA A 1 124 ? -10.341 12.436 3.409 1.00 93.88 124 ALA A CA 1
ATOM 1026 C C . ALA A 1 124 ? -9.414 13.650 3.382 1.00 93.88 124 ALA A C 1
ATOM 1028 O O . ALA A 1 124 ? -9.365 14.462 4.312 1.00 93.88 124 ALA A O 1
ATOM 1029 N N . GLY A 1 125 ? -8.646 13.770 2.309 1.00 91.62 125 GLY A N 1
ATOM 1030 C CA . GLY A 1 125 ? -7.666 14.830 2.205 1.00 91.62 125 GLY A CA 1
ATOM 1031 C C . GLY A 1 125 ? -6.972 14.886 0.862 1.00 91.62 125 GLY A C 1
ATOM 1032 O O . GLY A 1 125 ? -7.338 14.229 -0.114 1.00 91.62 125 GLY A O 1
ATOM 1033 N N . LYS A 1 126 ? -5.937 15.722 0.826 1.00 89.06 126 LYS A N 1
ATOM 1034 C CA . LYS A 1 126 ? -5.110 15.934 -0.353 1.00 89.06 126 LYS A CA 1
ATOM 1035 C C . LYS A 1 126 ? -3.640 15.825 0.017 1.00 89.06 126 LYS A C 1
ATOM 1037 O O . LYS A 1 126 ? -3.199 16.394 1.012 1.00 89.06 126 LYS A O 1
ATOM 1042 N N . TYR A 1 127 ? -2.878 15.119 -0.806 1.00 84.88 127 TYR A N 1
ATOM 1043 C CA . TYR A 1 127 ? -1.427 15.059 -0.725 1.00 84.88 127 TYR A CA 1
ATOM 1044 C C . TYR A 1 127 ? -0.823 15.382 -2.085 1.00 84.88 127 TYR A C 1
ATOM 1046 O O . TYR A 1 127 ? -1.040 14.658 -3.056 1.00 84.88 127 TYR A O 1
ATOM 1054 N N . LEU A 1 128 ? -0.074 16.483 -2.172 1.00 83.12 128 LEU A N 1
ATOM 1055 C CA . LEU A 1 128 ? 0.377 17.043 -3.449 1.00 83.12 128 LEU A CA 1
ATOM 1056 C C . LEU A 1 128 ? -0.820 17.240 -4.402 1.00 83.12 128 LEU A C 1
ATOM 1058 O O . LEU A 1 128 ? -1.704 18.048 -4.126 1.00 83.12 128 LEU A O 1
ATOM 1062 N N . LYS A 1 129 ? -0.877 16.494 -5.511 1.00 83.19 129 LYS A N 1
ATOM 1063 C CA . LYS A 1 129 ? -1.983 16.513 -6.485 1.00 83.19 129 LYS A CA 1
ATOM 1064 C C . LYS A 1 129 ? -2.995 15.372 -6.283 1.00 83.19 129 LYS A C 1
ATOM 1066 O O . LYS A 1 129 ? -3.972 15.305 -7.019 1.00 83.19 129 LYS A O 1
ATOM 1071 N N . LEU A 1 130 ? -2.775 14.489 -5.309 1.00 87.81 130 LEU A N 1
ATOM 1072 C CA . LEU A 1 130 ? -3.609 13.319 -5.040 1.00 87.81 130 LEU A CA 1
ATOM 1073 C C . LEU A 1 130 ? -4.722 13.661 -4.048 1.00 87.81 130 LEU A C 1
ATOM 1075 O O . LEU A 1 130 ? -4.425 14.048 -2.921 1.00 87.81 130 LEU A O 1
ATOM 1079 N N . GLN A 1 131 ? -5.979 13.486 -4.445 1.00 92.69 131 GLN A N 1
ATOM 1080 C CA . GLN A 1 131 ? -7.119 13.446 -3.523 1.00 92.69 131 GLN A CA 1
ATOM 1081 C C . GLN A 1 131 ? -7.371 11.998 -3.101 1.00 92.69 131 GLN A C 1
ATOM 1083 O O . GLN A 1 131 ? -7.199 11.089 -3.914 1.00 92.69 131 GLN A O 1
ATOM 1088 N N . TYR A 1 132 ? -7.730 11.789 -1.839 1.00 94.69 132 TYR A N 1
ATOM 1089 C CA . TYR A 1 132 ? -7.988 10.470 -1.268 1.00 94.69 132 TYR A CA 1
ATOM 1090 C C . TYR A 1 132 ? -9.099 10.550 -0.219 1.00 94.69 132 TYR A C 1
ATOM 1092 O O . TYR A 1 132 ? -9.263 11.587 0.428 1.00 94.69 132 TYR A O 1
ATOM 1100 N N . ASP A 1 133 ? -9.811 9.444 -0.015 1.00 96.31 133 ASP A N 1
ATOM 1101 C CA . ASP A 1 133 ? -10.914 9.360 0.951 1.00 96.31 133 ASP A CA 1
ATOM 1102 C C . ASP A 1 133 ? -10.414 8.977 2.342 1.00 96.31 133 ASP A C 1
ATOM 1104 O O . ASP A 1 133 ? -10.900 9.481 3.346 1.00 96.31 133 ASP A O 1
ATOM 1108 N N . HIS A 1 134 ? -9.395 8.123 2.402 1.00 96.44 134 HIS A N 1
ATOM 1109 C CA . HIS A 1 134 ? -8.689 7.771 3.628 1.00 96.44 134 HIS A CA 1
ATOM 1110 C C . HIS A 1 134 ? -7.222 7.492 3.322 1.00 96.44 134 HIS A C 1
ATOM 1112 O O . HIS A 1 134 ? -6.859 7.142 2.198 1.00 96.44 134 HIS A O 1
ATOM 1118 N N . ALA A 1 135 ? -6.364 7.610 4.329 1.00 96.94 135 ALA A N 1
ATOM 1119 C CA . ALA A 1 135 ? -5.021 7.061 4.267 1.00 96.94 135 ALA A CA 1
ATOM 1120 C C . ALA A 1 135 ? -4.699 6.285 5.542 1.00 96.94 135 ALA A C 1
ATOM 1122 O O . ALA A 1 135 ? -5.033 6.724 6.642 1.00 96.94 135 ALA A O 1
ATOM 1123 N N . ILE A 1 136 ? -4.014 5.153 5.390 1.00 97.19 136 ILE A N 1
ATOM 1124 C CA . ILE A 1 136 ? -3.384 4.434 6.500 1.00 97.19 136 ILE A CA 1
ATOM 1125 C C . ILE A 1 136 ? -1.902 4.759 6.454 1.00 97.19 136 ILE A C 1
ATOM 1127 O O . ILE A 1 136 ? -1.247 4.557 5.430 1.00 97.19 136 ILE A O 1
ATOM 1131 N N . ARG A 1 137 ? -1.359 5.260 7.558 1.00 95.25 137 ARG A N 1
ATOM 1132 C CA . ARG A 1 137 ? 0.043 5.667 7.644 1.00 95.25 137 ARG A CA 1
ATOM 1133 C C . ARG A 1 137 ? 0.719 5.142 8.888 1.00 95.25 137 ARG A C 1
ATOM 1135 O O . ARG A 1 137 ? 0.091 5.030 9.939 1.00 95.25 137 ARG A O 1
ATOM 1142 N N . THR A 1 138 ? 2.018 4.890 8.787 1.00 95.25 138 THR A N 1
ATOM 1143 C CA . THR A 1 138 ? 2.819 4.516 9.953 1.00 95.25 138 THR A CA 1
ATOM 1144 C C . THR A 1 138 ? 2.876 5.671 10.949 1.00 95.25 138 THR A C 1
ATOM 1146 O O . THR A 1 138 ? 2.896 6.855 10.573 1.00 95.25 138 THR A O 1
ATOM 1149 N N . ARG A 1 139 ? 2.894 5.354 12.249 1.00 91.44 139 ARG A N 1
ATOM 1150 C CA . ARG A 1 139 ? 2.966 6.375 13.307 1.00 91.44 139 ARG A CA 1
ATOM 1151 C C . ARG A 1 139 ? 4.203 7.252 13.164 1.00 91.44 139 ARG A C 1
ATOM 1153 O O . ARG A 1 139 ? 4.090 8.460 13.346 1.00 91.44 139 ARG A O 1
ATOM 1160 N N . ARG A 1 140 ? 5.335 6.650 12.782 1.00 91.06 140 ARG A N 1
ATOM 1161 C CA . ARG A 1 140 ? 6.629 7.316 12.542 1.00 91.06 140 ARG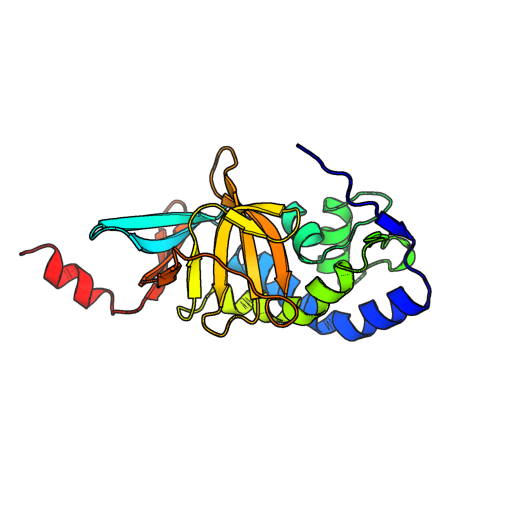 A CA 1
ATOM 1162 C C . ARG A 1 140 ? 6.677 8.188 11.280 1.00 91.06 140 ARG A C 1
ATOM 1164 O O . ARG A 1 140 ? 7.734 8.711 10.966 1.00 91.06 140 ARG A O 1
ATOM 1171 N N . GLU A 1 141 ? 5.568 8.321 10.554 1.00 91.31 141 GLU A N 1
ATOM 1172 C CA . GLU A 1 141 ? 5.489 9.086 9.304 1.00 91.31 141 GLU A CA 1
ATOM 1173 C C . GLU A 1 141 ? 6.534 8.644 8.259 1.00 91.31 141 GLU A C 1
ATOM 1175 O O . GLU A 1 141 ? 7.152 9.465 7.593 1.00 91.31 141 GLU A O 1
ATOM 1180 N N . LEU A 1 142 ? 6.751 7.334 8.102 1.00 93.44 142 LEU A N 1
ATOM 1181 C CA . LEU A 1 142 ? 7.663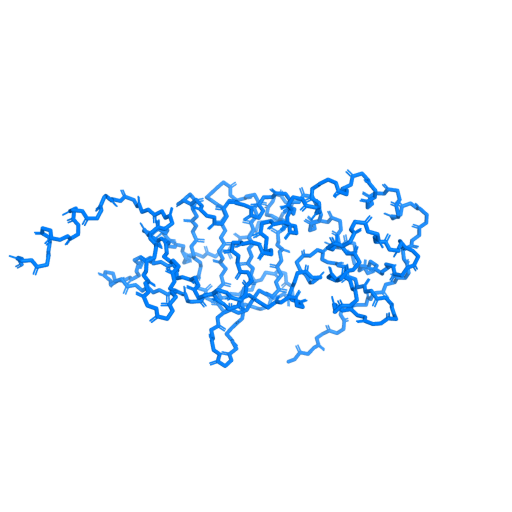 6.816 7.069 1.00 93.44 142 LEU A CA 1
ATOM 1182 C C . LEU A 1 142 ? 6.929 6.569 5.746 1.00 93.44 142 LEU A C 1
ATOM 1184 O O . LEU A 1 142 ? 7.430 6.892 4.673 1.00 93.44 142 LEU A O 1
ATOM 1188 N N . MET A 1 143 ? 5.712 6.029 5.820 1.00 95.12 143 MET A N 1
ATOM 1189 C CA . MET A 1 143 ? 4.892 5.728 4.648 1.00 95.12 143 MET A CA 1
ATOM 1190 C C . MET A 1 143 ? 3.401 5.922 4.929 1.00 95.12 143 MET A C 1
ATOM 1192 O O . MET A 1 143 ? 2.949 5.803 6.072 1.00 95.12 143 MET A O 1
ATOM 1196 N N . ALA A 1 144 ? 2.640 6.178 3.867 1.00 95.75 144 ALA A N 1
ATOM 1197 C CA . ALA A 1 144 ? 1.183 6.113 3.856 1.00 95.75 144 ALA A CA 1
ATOM 1198 C C . ALA A 1 144 ? 0.691 5.370 2.619 1.00 95.75 144 ALA A C 1
ATOM 1200 O O . ALA A 1 144 ? 1.289 5.485 1.551 1.00 95.75 144 ALA A O 1
ATOM 1201 N N . ILE A 1 145 ? -0.423 4.660 2.735 1.00 97.12 145 ILE A N 1
ATOM 1202 C CA . ILE A 1 145 ? -1.222 4.270 1.578 1.00 97.12 145 ILE A CA 1
ATOM 1203 C C . ILE A 1 145 ? -2.460 5.142 1.582 1.00 97.12 145 ILE A C 1
ATOM 1205 O O . ILE A 1 145 ? -3.209 5.155 2.554 1.00 97.12 145 ILE A O 1
ATOM 1209 N N . ALA A 1 146 ? -2.636 5.888 0.500 1.00 96.31 146 ALA A N 1
ATOM 1210 C CA . ALA A 1 146 ? -3.867 6.593 0.203 1.00 96.31 146 ALA A CA 1
ATOM 1211 C C . ALA A 1 146 ? -4.854 5.628 -0.454 1.00 96.31 146 ALA A C 1
ATOM 1213 O O . ALA A 1 146 ? -4.463 4.829 -1.311 1.00 96.31 146 ALA A O 1
ATOM 1214 N N . PHE A 1 147 ? -6.120 5.748 -0.082 1.00 97.06 147 PHE A N 1
ATOM 1215 C CA . PHE A 1 147 ? -7.215 4.913 -0.540 1.00 97.06 147 PHE A CA 1
ATOM 1216 C C . PHE A 1 147 ? -8.345 5.760 -1.113 1.00 97.06 147 PHE A C 1
ATOM 1218 O O . PHE A 1 147 ? -8.548 6.913 -0.720 1.00 97.06 147 PHE A O 1
ATOM 1225 N N . GLN A 1 148 ? -9.090 5.153 -2.025 1.00 96.00 148 GLN A N 1
ATOM 1226 C CA . GLN A 1 148 ? -10.341 5.676 -2.551 1.00 96.00 148 GLN A CA 1
ATOM 1227 C C . GLN A 1 148 ? -11.429 4.627 -2.341 1.00 96.00 148 GLN A C 1
ATOM 1229 O O . GLN A 1 148 ? -11.151 3.431 -2.440 1.00 96.00 148 GLN A O 1
ATOM 1234 N N . PHE A 1 149 ? -12.640 5.064 -2.022 1.00 94.94 149 PHE A N 1
ATOM 1235 C CA . PHE A 1 149 ? -13.798 4.189 -1.958 1.00 94.94 149 PHE A CA 1
ATOM 1236 C C . PHE A 1 149 ? -14.201 3.765 -3.376 1.00 94.94 149 PHE A C 1
ATOM 1238 O O . PHE A 1 149 ? -14.364 4.601 -4.267 1.00 94.94 149 PHE A O 1
ATOM 1245 N N . ASP A 1 150 ? -14.323 2.460 -3.576 1.00 90.62 150 ASP A N 1
ATOM 1246 C CA . ASP A 1 150 ? -14.907 1.822 -4.757 1.00 90.62 150 ASP A CA 1
ATOM 1247 C C . ASP A 1 150 ? -16.248 1.177 -4.358 1.00 90.62 150 ASP A C 1
ATOM 1249 O O . ASP A 1 150 ? -16.718 1.374 -3.240 1.00 90.62 150 ASP A O 1
ATOM 1253 N N . THR A 1 151 ? -16.873 0.395 -5.236 1.00 87.12 151 THR A N 1
ATOM 1254 C CA . THR A 1 151 ? -18.158 -0.280 -4.961 1.00 87.12 151 THR A CA 1
ATOM 1255 C C . THR A 1 151 ? -18.182 -1.072 -3.652 1.00 87.12 151 THR A C 1
ATOM 1257 O O . THR A 1 151 ? -19.148 -0.975 -2.900 1.00 87.12 151 THR A O 1
ATOM 1260 N N . ASP A 1 152 ? -17.102 -1.801 -3.360 1.00 86.19 152 ASP A N 1
ATOM 1261 C CA . ASP A 1 152 ? -17.071 -2.823 -2.303 1.00 86.19 152 ASP A CA 1
ATOM 1262 C C . ASP A 1 152 ? -16.019 -2.526 -1.218 1.00 86.19 152 ASP A C 1
ATOM 1264 O O . ASP A 1 152 ? -15.521 -3.429 -0.548 1.00 86.19 152 ASP A O 1
ATOM 1268 N N . GLY A 1 153 ? -15.611 -1.261 -1.076 1.00 93.12 153 GLY A N 1
ATOM 1269 C CA . GLY A 1 153 ? -14.665 -0.825 -0.045 1.00 93.12 153 GLY A CA 1
ATOM 1270 C C . GLY A 1 153 ? -13.496 0.003 -0.568 1.00 93.12 153 GLY A C 1
ATOM 1271 O O . GLY A 1 153 ? -13.472 0.470 -1.705 1.00 93.12 153 GLY A O 1
ATOM 1272 N N . TYR A 1 154 ? -12.506 0.218 0.295 1.00 96.88 154 TYR A N 1
ATOM 1273 C CA . TYR A 1 154 ? -11.374 1.096 0.020 1.00 96.88 154 TYR A CA 1
ATOM 1274 C C . TYR A 1 154 ? -10.275 0.375 -0.762 1.00 96.88 154 TYR A C 1
ATOM 1276 O O . TYR A 1 154 ? -9.591 -0.510 -0.241 1.00 96.88 154 TYR A O 1
ATOM 1284 N N . ILE A 1 155 ? -10.058 0.804 -2.005 1.00 95.69 155 ILE A N 1
ATOM 1285 C CA . ILE A 1 155 ? -8.990 0.294 -2.868 1.00 95.69 155 ILE A CA 1
ATOM 1286 C C . ILE A 1 155 ? -7.719 1.144 -2.708 1.00 95.69 155 ILE A C 1
ATOM 1288 O O . ILE A 1 155 ? -7.803 2.372 -2.559 1.00 95.69 155 ILE A O 1
ATOM 1292 N N . PRO A 1 156 ? -6.513 0.548 -2.752 1.00 95.56 156 PRO A N 1
ATOM 1293 C CA . PRO A 1 156 ? -5.281 1.322 -2.715 1.00 95.56 156 PRO A CA 1
ATOM 1294 C C . PRO A 1 156 ? -5.135 2.196 -3.960 1.00 95.56 156 PRO A C 1
ATOM 1296 O O . PRO A 1 156 ? -5.121 1.707 -5.093 1.00 95.56 156 PRO A O 1
ATOM 1299 N N . LEU A 1 157 ? -4.950 3.493 -3.731 1.00 94.06 157 LEU A N 1
ATOM 1300 C CA . LEU A 1 157 ? -4.743 4.492 -4.771 1.00 94.06 157 LEU A CA 1
ATOM 1301 C C . LEU A 1 157 ? -3.252 4.783 -4.975 1.00 94.06 157 LEU A C 1
ATOM 1303 O O . LEU A 1 157 ? -2.772 4.886 -6.104 1.00 94.06 157 LEU A O 1
ATOM 1307 N N . SER A 1 158 ? -2.491 4.935 -3.886 1.00 93.94 158 SER A N 1
ATOM 1308 C CA . SER A 1 158 ? -1.067 5.262 -3.971 1.00 93.94 158 SER A CA 1
ATOM 1309 C C . SER A 1 158 ? -0.317 4.976 -2.674 1.00 93.94 158 SER A C 1
ATOM 1311 O O . SER A 1 158 ? -0.707 5.462 -1.619 1.00 93.94 15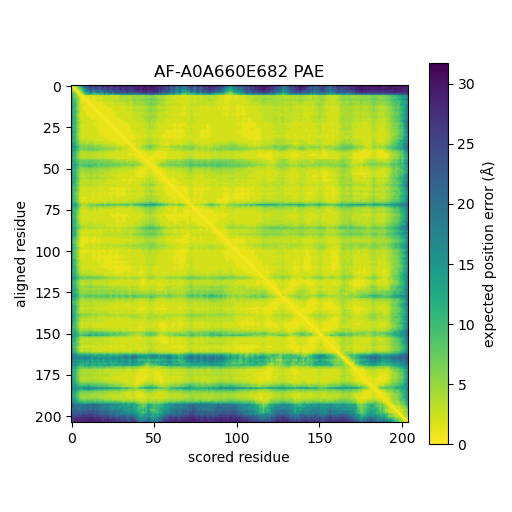8 SER A O 1
ATOM 1313 N N . LEU A 1 159 ? 0.835 4.306 -2.774 1.00 96.25 159 LEU A N 1
ATOM 1314 C CA . LEU A 1 159 ? 1.878 4.365 -1.748 1.00 96.25 159 LEU A CA 1
ATOM 1315 C C . LEU A 1 159 ? 2.561 5.738 -1.781 1.00 96.25 159 LEU A C 1
ATOM 1317 O O . LEU A 1 159 ? 2.893 6.231 -2.865 1.00 96.25 159 LEU A O 1
ATOM 1321 N N . LEU A 1 160 ? 2.753 6.341 -0.616 1.00 94.44 160 LEU A N 1
ATOM 1322 C CA . LEU A 1 160 ? 3.355 7.652 -0.409 1.00 94.44 160 LEU A CA 1
ATOM 1323 C C . LEU A 1 160 ? 4.566 7.498 0.508 1.00 94.44 160 LEU A C 1
ATOM 1325 O O . LEU A 1 160 ? 4.455 6.916 1.588 1.00 94.44 160 LEU A O 1
ATOM 1329 N N . ASN A 1 161 ? 5.701 8.049 0.084 1.00 93.94 161 ASN A N 1
ATOM 1330 C CA . ASN A 1 161 ? 6.854 8.223 0.952 1.00 93.94 161 ASN A CA 1
ATOM 1331 C C . ASN A 1 161 ? 6.660 9.504 1.773 1.00 93.94 161 ASN A C 1
ATOM 1333 O O . ASN A 1 161 ? 6.585 10.593 1.203 1.00 93.94 161 ASN A O 1
ATOM 1337 N N . LEU A 1 162 ? 6.547 9.355 3.092 1.00 90.75 162 LEU A N 1
ATOM 1338 C CA . LEU A 1 162 ? 6.314 10.467 4.010 1.00 90.75 162 LEU A CA 1
ATOM 1339 C C . LEU A 1 162 ? 7.612 11.068 4.565 1.00 90.75 162 LEU A C 1
ATOM 1341 O O . LEU A 1 162 ? 7.577 12.163 5.120 1.00 90.75 162 LEU A O 1
ATOM 1345 N N . SER A 1 163 ? 8.761 10.406 4.378 1.00 83.00 163 SER A N 1
ATOM 1346 C CA . SER A 1 163 ? 10.051 10.942 4.826 1.00 83.00 163 SER A CA 1
ATOM 1347 C C . SER A 1 163 ? 10.513 12.142 3.994 1.00 83.00 163 SER A C 1
ATOM 1349 O O . SER A 1 163 ? 11.339 12.923 4.450 1.00 83.00 163 SER A O 1
ATOM 1351 N N . ASP A 1 164 ? 10.014 12.260 2.761 1.00 70.69 164 ASP A N 1
ATOM 1352 C CA . ASP A 1 164 ? 10.457 13.250 1.770 1.00 70.69 164 ASP A CA 1
ATOM 1353 C C . ASP A 1 164 ? 9.609 14.538 1.812 1.00 70.69 164 ASP A C 1
ATOM 1355 O O . ASP A 1 164 ? 10.042 15.612 1.410 1.00 70.69 164 ASP A O 1
ATOM 1359 N N . THR A 1 165 ? 8.365 14.465 2.299 1.00 67.75 165 THR A N 1
ATOM 1360 C CA . THR A 1 165 ? 7.422 15.595 2.269 1.00 67.75 165 THR A CA 1
ATOM 1361 C C . THR A 1 165 ? 6.424 15.539 3.425 1.00 67.75 165 THR A C 1
ATOM 1363 O O . THR A 1 165 ? 5.950 14.478 3.820 1.00 67.75 165 THR A O 1
ATOM 1366 N N . LYS A 1 166 ? 6.062 16.709 3.978 1.00 66.44 166 LYS A N 1
ATOM 1367 C CA . LYS A 1 166 ? 5.131 16.791 5.115 1.00 66.44 166 LYS A CA 1
ATOM 1368 C C . LYS A 1 166 ? 3.719 16.379 4.692 1.00 66.44 166 LYS A C 1
ATOM 1370 O O . LYS A 1 166 ? 2.985 17.167 4.096 1.00 66.44 166 LYS A O 1
ATOM 1375 N N . PHE A 1 167 ? 3.312 15.171 5.064 1.00 71.44 167 PHE A N 1
ATOM 1376 C CA . PHE A 1 167 ? 1.930 14.7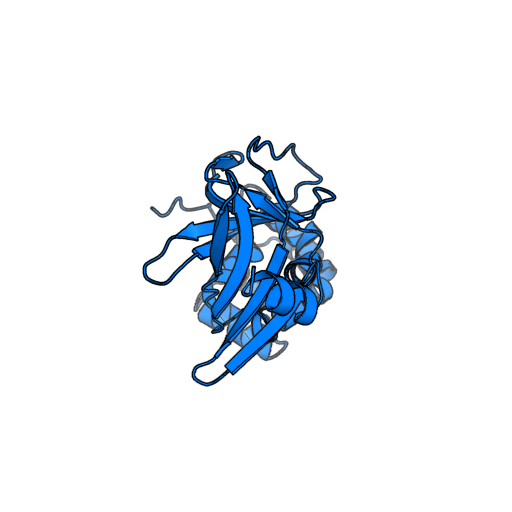10 4.962 1.00 71.44 167 PHE A CA 1
ATOM 1377 C C . PHE A 1 167 ? 1.111 15.285 6.112 1.00 71.44 167 PHE A C 1
ATOM 1379 O O . PHE A 1 167 ? 1.127 14.768 7.229 1.00 71.44 167 PHE A O 1
ATOM 1386 N N . ARG A 1 168 ? 0.416 16.392 5.845 1.00 70.38 168 ARG A N 1
ATOM 1387 C CA . ARG A 1 168 ? -0.441 17.048 6.834 1.00 70.38 168 ARG A CA 1
ATOM 1388 C C . ARG A 1 168 ? -1.880 16.591 6.658 1.00 70.38 168 ARG A C 1
ATOM 1390 O O . ARG A 1 168 ? -2.513 16.894 5.653 1.00 70.38 168 ARG A O 1
ATOM 1397 N N . ASN A 1 169 ? -2.386 15.894 7.664 1.00 79.81 169 ASN A N 1
ATOM 1398 C CA . ASN A 1 169 ? -3.809 15.708 7.884 1.00 79.81 169 ASN A CA 1
ATOM 1399 C C . ASN A 1 169 ? -4.043 15.890 9.387 1.00 79.81 169 ASN A C 1
ATOM 1401 O O . ASN A 1 169 ? -3.356 15.255 10.186 1.00 79.81 169 ASN A O 1
ATOM 1405 N N . ASN A 1 170 ? -4.937 16.803 9.762 1.00 75.81 170 ASN A N 1
ATOM 1406 C CA . ASN A 1 170 ? -5.181 17.135 11.168 1.00 75.81 170 ASN A CA 1
ATOM 1407 C C . ASN A 1 170 ? -6.115 16.121 11.846 1.00 75.81 170 ASN A C 1
ATOM 1409 O O . ASN A 1 170 ? -6.211 16.093 13.069 1.00 75.81 170 ASN A O 1
ATOM 1413 N N . GLU A 1 171 ? -6.777 15.271 11.063 1.00 88.94 171 GLU A N 1
ATOM 1414 C CA . GLU A 1 171 ? -7.647 14.215 11.553 1.00 88.94 171 GLU A CA 1
ATOM 1415 C C . GLU A 1 171 ? -6.901 12.887 11.493 1.00 88.94 171 GLU A C 1
ATOM 1417 O O . GLU A 1 171 ? -6.845 12.234 10.453 1.00 88.94 171 GLU A O 1
ATOM 1422 N N . LEU A 1 172 ? -6.287 12.509 12.616 1.00 93.00 172 LEU A N 1
ATOM 1423 C CA . LEU A 1 172 ? -5.506 11.285 12.746 1.00 93.00 172 LEU A CA 1
ATOM 1424 C C . LEU A 1 172 ? -6.052 10.418 13.875 1.00 93.00 172 LEU A C 1
ATOM 1426 O O . LEU A 1 172 ? -5.991 10.794 15.045 1.00 93.00 172 LEU A O 1
ATOM 1430 N N . TYR A 1 173 ? -6.499 9.220 13.527 1.00 95.56 173 TYR A N 1
ATOM 1431 C CA . TYR A 1 173 ? -7.095 8.275 14.461 1.00 95.56 173 TYR A CA 1
ATOM 1432 C C . TYR A 1 173 ? -6.199 7.048 14.606 1.00 95.56 173 TYR A C 1
ATOM 1434 O O . TYR A 1 173 ? -5.793 6.453 13.610 1.00 95.56 173 TYR A O 1
ATOM 1442 N N . GLY A 1 174 ? -5.855 6.675 15.839 1.00 95.69 174 GLY A N 1
ATOM 1443 C CA . GLY A 1 174 ? -5.069 5.467 16.096 1.00 95.69 174 GLY A CA 1
ATOM 1444 C C . GLY A 1 174 ? -5.858 4.204 15.754 1.00 95.69 174 GLY A C 1
ATOM 1445 O O . GLY A 1 174 ? -7.050 4.122 16.059 1.00 95.69 174 GLY A O 1
ATOM 1446 N N . VAL A 1 175 ? -5.191 3.226 15.139 1.00 96.81 175 VAL A N 1
ATOM 1447 C CA . VAL A 1 175 ? -5.792 1.913 14.875 1.00 96.81 175 VAL A CA 1
ATOM 1448 C C . VAL A 1 175 ? -5.937 1.147 16.191 1.00 96.81 175 VAL A C 1
ATOM 1450 O O . VAL A 1 175 ? -4.984 0.989 16.951 1.00 96.81 175 VAL A O 1
ATOM 1453 N N . LEU A 1 176 ? -7.152 0.678 16.461 1.00 95.75 176 LEU A N 1
ATOM 1454 C CA . LEU A 1 176 ? -7.511 -0.090 17.651 1.00 95.75 176 LEU A CA 1
ATOM 1455 C C . LEU A 1 176 ? -7.360 -1.592 17.428 1.00 95.75 176 LEU A C 1
ATOM 1457 O O . LEU A 1 176 ? -6.897 -2.292 18.331 1.00 95.75 176 LEU A O 1
ATOM 1461 N N . ALA A 1 177 ? -7.777 -2.066 16.252 1.00 96.00 177 ALA A N 1
ATOM 1462 C CA . ALA A 1 177 ? -7.754 -3.467 15.862 1.00 96.00 177 ALA A CA 1
ATOM 1463 C C . ALA A 1 177 ? -7.732 -3.624 14.336 1.00 96.00 177 ALA A C 1
ATOM 1465 O O . ALA A 1 177 ? -8.214 -2.755 13.606 1.00 96.00 177 ALA A O 1
ATOM 1466 N N . ILE A 1 178 ? -7.193 -4.751 13.881 1.00 96.81 178 ILE A N 1
ATOM 1467 C CA . ILE A 1 178 ? -7.135 -5.185 12.486 1.00 96.81 178 ILE A CA 1
ATOM 1468 C C . ILE A 1 178 ? -7.721 -6.593 12.429 1.00 96.81 178 ILE A C 1
ATOM 1470 O O . ILE A 1 178 ? -7.283 -7.467 13.182 1.00 96.81 178 ILE A O 1
ATOM 1474 N N . VAL A 1 179 ? -8.710 -6.807 11.567 1.00 95.69 179 VAL A N 1
ATOM 1475 C CA . VAL A 1 179 ? -9.434 -8.081 11.454 1.00 95.69 179 VAL A CA 1
ATOM 1476 C C . VAL A 1 179 ? -9.547 -8.473 9.990 1.00 95.69 179 VAL A C 1
ATOM 1478 O O . VAL A 1 179 ? -9.963 -7.652 9.176 1.00 95.69 179 VAL A O 1
ATOM 1481 N N . ASP A 1 180 ? -9.221 -9.724 9.681 1.00 94.38 180 ASP A N 1
ATOM 1482 C CA . ASP A 1 180 ? -9.540 -10.342 8.394 1.00 94.38 180 ASP A CA 1
ATOM 1483 C C . ASP A 1 180 ? -10.868 -11.089 8.512 1.00 94.38 180 ASP A C 1
ATOM 1485 O O . ASP A 1 180 ? -11.054 -11.893 9.430 1.00 94.38 180 ASP A O 1
ATOM 1489 N N . CYS A 1 181 ? -11.782 -10.822 7.586 1.00 91.56 181 CYS A N 1
ATOM 1490 C CA . CYS A 1 181 ? -13.046 -11.532 7.452 1.00 91.56 181 CYS A CA 1
ATOM 1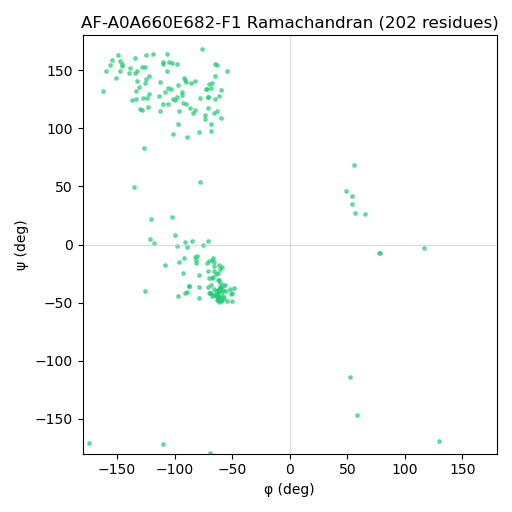491 C C . CYS A 1 181 ? -12.969 -12.525 6.286 1.00 91.56 181 CYS A C 1
ATOM 1493 O O . CYS A 1 181 ? -12.506 -12.202 5.193 1.00 91.56 181 CYS A O 1
ATOM 1495 N N . PHE A 1 182 ? -13.445 -13.737 6.546 1.00 87.31 182 PHE A N 1
ATOM 1496 C CA . PHE A 1 182 ? -13.652 -14.815 5.586 1.00 87.31 182 PHE A CA 1
ATOM 1497 C C . PHE A 1 182 ? -15.115 -15.259 5.687 1.00 87.31 182 PHE A C 1
ATOM 1499 O O . PHE A 1 182 ? -15.766 -14.995 6.700 1.00 87.31 182 PHE A O 1
ATOM 1506 N N . GLU A 1 183 ? -15.626 -15.982 4.686 1.00 85.25 183 GLU A N 1
ATOM 1507 C CA . GLU A 1 183 ? -17.037 -16.411 4.630 1.00 85.25 183 GLU A CA 1
ATOM 1508 C C . GLU A 1 183 ? -17.537 -17.056 5.935 1.00 85.25 183 GLU A C 1
ATOM 1510 O O . GLU A 1 183 ? -18.669 -16.828 6.355 1.00 85.25 183 GLU A O 1
ATOM 1515 N N . SER A 1 184 ? -16.679 -17.831 6.605 1.00 86.56 184 SER A N 1
ATOM 1516 C CA . SER A 1 184 ? -17.026 -18.588 7.809 1.00 86.56 184 SER A CA 1
ATOM 1517 C C . SER A 1 184 ? -16.245 -18.191 9.064 1.00 86.56 184 SER A C 1
ATOM 1519 O O . SER A 1 184 ? -16.421 -18.821 10.109 1.00 86.56 184 SER A O 1
ATOM 1521 N N . SER A 1 185 ? -15.346 -17.203 9.003 1.00 89.12 185 SER A N 1
ATOM 1522 C CA . SER A 1 185 ? -14.485 -16.876 10.145 1.00 89.12 185 SER A CA 1
ATOM 1523 C C . SER A 1 185 ? -14.002 -15.428 10.162 1.00 89.12 185 SER A C 1
ATOM 1525 O O . SER A 1 185 ? -13.972 -14.730 9.152 1.00 89.12 185 SER A O 1
ATOM 1527 N N . LYS A 1 186 ? -13.614 -14.969 11.354 1.00 91.44 186 LYS A N 1
ATOM 1528 C CA . LYS A 1 186 ? -12.945 -13.684 11.566 1.00 91.44 186 LYS A CA 1
ATOM 1529 C C . LYS A 1 186 ? -11.637 -13.949 12.285 1.00 91.44 186 LYS A C 1
ATOM 1531 O O . LYS A 1 186 ? -11.638 -14.579 13.342 1.00 91.44 186 LYS A O 1
ATOM 1536 N N . ILE A 1 187 ? -10.537 -13.466 11.726 1.00 91.94 187 ILE A N 1
ATOM 1537 C CA . ILE A 1 187 ? -9.202 -13.633 12.293 1.00 91.94 187 ILE A CA 1
ATOM 1538 C C . ILE A 1 187 ? -8.725 -12.278 12.796 1.00 91.94 187 ILE A C 1
ATOM 1540 O O . ILE A 1 187 ? -8.614 -11.316 12.036 1.00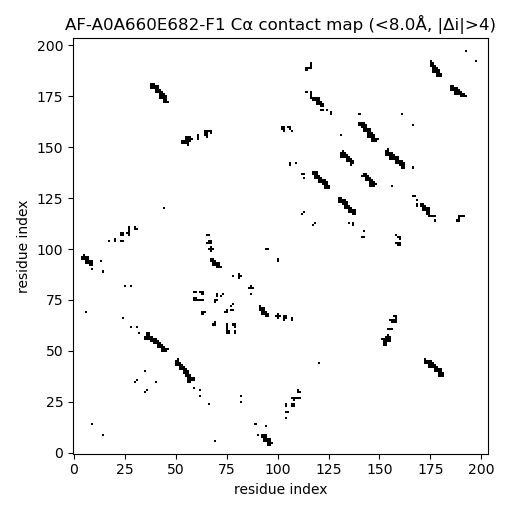 91.94 187 ILE A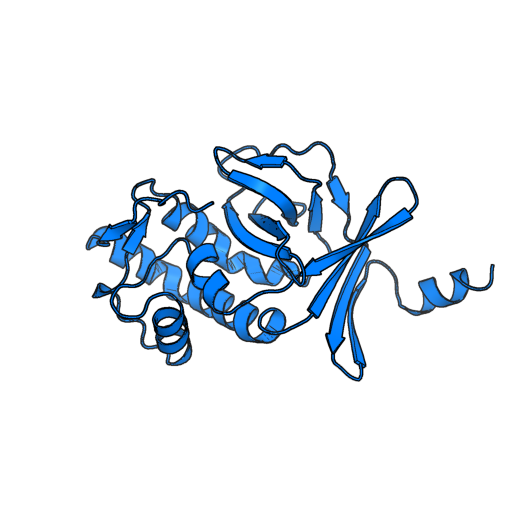 O 1
ATOM 1544 N N . LEU A 1 188 ? -8.432 -12.200 14.093 1.00 93.06 188 LEU A N 1
ATOM 1545 C CA . LEU A 1 188 ? -7.802 -11.022 14.669 1.00 93.06 188 LEU A CA 1
ATOM 1546 C C . LEU A 1 188 ? -6.330 -10.980 14.245 1.00 93.06 188 LEU A C 1
ATOM 1548 O O . LEU A 1 188 ? -5.535 -11.799 14.697 1.00 93.06 188 LEU A O 1
ATOM 1552 N N . VAL A 1 189 ? -5.970 -10.010 13.406 1.00 93.50 189 VAL A N 1
ATOM 1553 C CA . VAL A 1 189 ? -4.587 -9.800 12.949 1.00 93.50 189 VAL A CA 1
ATOM 1554 C C . VAL A 1 189 ? -3.785 -9.081 14.031 1.00 93.50 189 VAL A C 1
ATOM 1556 O O . VAL A 1 189 ? -2.673 -9.484 14.361 1.00 93.50 189 VAL A O 1
ATOM 1559 N N . ALA A 1 190 ? -4.359 -8.025 14.617 1.00 93.56 190 ALA A N 1
ATOM 1560 C CA . ALA A 1 190 ? -3.764 -7.313 15.744 1.00 93.56 190 ALA A CA 1
ATOM 1561 C C . ALA A 1 190 ? -4.819 -6.506 16.519 1.00 93.56 190 ALA A C 1
ATOM 1563 O O . ALA A 1 190 ? -5.758 -5.991 15.918 1.00 93.56 190 ALA A O 1
ATOM 1564 N N . ALA A 1 191 ? -4.653 -6.322 17.832 1.00 93.06 191 ALA A N 1
ATOM 1565 C CA . ALA A 1 191 ? -5.441 -5.364 18.619 1.00 93.06 191 ALA A CA 1
ATOM 1566 C C . ALA A 1 191 ? -4.657 -4.748 19.781 1.00 93.06 191 ALA A C 1
ATOM 1568 O O . ALA A 1 191 ? -3.788 -5.372 20.383 1.00 93.06 191 ALA A O 1
ATOM 1569 N N . THR A 1 192 ? -5.000 -3.503 20.113 1.00 88.00 192 THR A N 1
ATOM 1570 C CA . THR A 1 192 ? -4.433 -2.749 21.250 1.00 88.00 192 THR A CA 1
ATOM 1571 C C . THR A 1 192 ? -4.797 -3.342 22.611 1.00 88.00 192 THR A C 1
ATOM 1573 O O . THR A 1 192 ? -4.207 -2.985 23.633 1.00 88.00 192 THR A O 1
ATOM 1576 N N . LYS A 1 193 ? -5.795 -4.225 22.628 1.00 81.62 193 LYS A N 1
ATOM 1577 C CA . LYS A 1 193 ? -6.321 -4.931 23.790 1.00 81.62 193 LYS A CA 1
ATOM 1578 C C . LYS A 1 193 ? -6.606 -6.373 23.392 1.00 81.62 193 LYS A C 1
ATOM 1580 O O . LYS A 1 193 ? -6.905 -6.639 22.229 1.00 81.62 193 LYS A O 1
ATOM 1585 N N . THR A 1 194 ? -6.537 -7.285 24.353 1.00 75.19 194 THR A N 1
ATOM 1586 C CA . THR A 1 194 ? -6.905 -8.686 24.133 1.00 75.19 194 THR A CA 1
ATOM 1587 C C . THR A 1 194 ? -8.403 -8.812 23.818 1.00 75.19 194 THR A C 1
ATOM 1589 O O . THR A 1 194 ? -9.180 -7.943 24.221 1.00 75.19 194 THR A O 1
ATOM 1592 N N . PRO A 1 195 ? -8.841 -9.877 23.124 1.00 70.19 195 PRO A N 1
ATOM 1593 C CA . PRO A 1 195 ? -10.265 -10.146 22.907 1.00 70.19 195 PRO A CA 1
ATOM 1594 C C . PRO A 1 195 ? -11.104 -10.089 24.199 1.00 70.19 195 PRO A C 1
ATOM 1596 O O . PRO A 1 195 ? -12.160 -9.456 24.218 1.00 70.19 195 PRO A O 1
ATOM 1599 N N . ASP A 1 196 ? -10.585 -10.636 25.302 1.00 71.44 196 ASP A N 1
ATOM 1600 C CA . ASP A 1 196 ? -11.260 -10.677 26.611 1.00 71.44 196 ASP A CA 1
ATOM 1601 C C . ASP A 1 196 ? -11.578 -9.288 27.180 1.00 71.44 196 ASP A C 1
ATOM 1603 O O . ASP A 1 196 ? -12.612 -9.078 27.820 1.00 71.44 196 ASP A O 1
ATOM 1607 N N . TYR A 1 197 ? -10.722 -8.299 26.905 1.00 69.38 197 TYR A N 1
ATOM 1608 C CA . TYR A 1 197 ? -10.968 -6.918 27.316 1.00 69.38 197 TYR A CA 1
ATOM 1609 C C . TYR A 1 197 ? -12.273 -6.373 26.722 1.00 69.38 197 TYR A C 1
ATOM 1611 O O . TYR A 1 197 ? -12.998 -5.637 27.390 1.00 69.38 197 TYR A O 1
ATOM 1619 N N . TRP A 1 198 ? -12.593 -6.738 25.480 1.00 61.47 198 TRP A N 1
ATOM 1620 C CA . TRP A 1 198 ? -13.794 -6.260 24.799 1.00 61.47 198 TRP A CA 1
ATOM 1621 C C . TRP A 1 198 ? -15.048 -7.013 25.248 1.00 61.47 198 TRP A C 1
ATOM 1623 O O . TRP A 1 198 ? -16.088 -6.386 25.432 1.00 61.47 198 TRP A O 1
ATOM 1633 N N . LEU A 1 199 ? -14.946 -8.318 25.519 1.00 57.06 199 LEU A N 1
ATOM 1634 C CA . LEU A 1 199 ? -16.063 -9.132 26.020 1.00 57.06 199 LEU A CA 1
ATOM 1635 C C . LEU A 1 199 ? -16.576 -8.640 27.382 1.00 57.06 199 LEU A C 1
ATOM 1637 O O . LEU A 1 199 ? -17.781 -8.544 27.603 1.00 57.06 199 LEU A O 1
ATOM 1641 N N . THR A 1 200 ? -15.673 -8.226 28.274 1.00 52.66 200 THR A N 1
ATOM 1642 C CA . THR A 1 200 ? -16.046 -7.695 29.601 1.00 52.66 200 THR A CA 1
ATOM 1643 C C . THR A 1 200 ? -16.723 -6.319 29.560 1.00 52.66 200 THR A C 1
ATOM 1645 O O . THR A 1 200 ? -17.321 -5.894 30.549 1.00 52.66 200 THR A O 1
ATOM 1648 N N . LYS A 1 201 ? -16.651 -5.613 28.424 1.00 53.44 201 LYS A N 1
ATOM 1649 C CA . LYS A 1 201 ? -17.227 -4.275 28.222 1.00 53.44 201 LYS A CA 1
ATOM 1650 C C . LYS A 1 201 ? -18.606 -4.285 27.558 1.00 53.44 201 LYS A C 1
ATOM 1652 O O . LYS A 1 201 ? -19.273 -3.264 27.622 1.00 53.44 201 LYS A O 1
ATOM 1657 N N . VAL A 1 202 ? -19.032 -5.395 26.949 1.00 45.34 202 VAL A N 1
ATOM 1658 C CA . VAL A 1 202 ? -20.365 -5.531 26.317 1.00 45.34 202 VAL A CA 1
ATOM 1659 C C . VAL A 1 202 ? -21.461 -5.853 27.349 1.00 45.34 202 VAL A C 1
ATOM 1661 O O . VAL A 1 202 ? -22.641 -5.661 27.081 1.00 45.34 202 VAL A O 1
ATOM 1664 N N . HIS A 1 203 ? -21.080 -6.283 28.556 1.00 39.38 203 HIS A N 1
ATOM 1665 C CA . HIS A 1 203 ? -21.994 -6.608 29.659 1.00 39.38 203 HIS A CA 1
ATOM 1666 C C . HIS A 1 203 ? -22.087 -5.519 30.748 1.00 39.38 203 HIS A C 1
ATOM 1668 O O . HIS A 1 203 ? -22.422 -5.819 31.894 1.00 39.38 203 HIS A O 1
ATOM 1674 N N . ARG A 1 204 ? -21.771 -4.262 30.422 1.00 34.72 204 ARG A N 1
ATOM 1675 C CA . ARG A 1 204 ? -21.977 -3.090 31.288 1.00 34.72 204 ARG A CA 1
ATOM 1676 C C . ARG A 1 204 ? -22.580 -1.953 30.485 1.00 34.72 204 ARG A C 1
ATOM 1678 O O . ARG A 1 204 ? -23.368 -1.202 31.090 1.00 34.72 204 ARG A O 1
#

InterPro domains:
  IPR041420 Phage-Barnase-EndoU-ColicinE5/D-RelE like nuclease 4 [PF18813] (34-167)

Secondary structure (DSSP, 8-state):
------EEEPPHHHHHHHHHTHHHHHHHHHHIIIIIBT-EEEEEEEETTEEEEEEEEB-HHHHHHHTTEEETTTHHHHHHHHHHTT---GGGEEEETTSHHHHHHHHGGGGGGGGSS-EEEE-SEEETTEEESEEEEETTSSEEEEEEEETTEEEEEEEEESSSS----S-EEEEEEEEEEETTEEEEEEESS-HHHHHHHHT-

Mean predicted aligned error: 5.34 Å